Protein AF-A0A6P5YQN0-F1 (afdb_monomer_lite)

InterPro domains:
  IPR003892 Ubiquitin system component CUE [PS51140] (1-36)

pLDDT: mean 75.83, std 23.46, range [29.95, 98.62]

Sequence (225 aa):
MLQMFPSFDPELITTTLRNHNNKIEDLRESLNALSSDLEERNKPPHSFDYARTGNCTDIPVHGTATCSQMSEQNVEDVDNIKQKFDNGTTVDSPKWVDLFVHEMMSATNINDARGRAARILEAFEGSITANKRVAEEMEYASLKEHLQSLLDKNQILRKAVAIQHERNLEQEGKEREVQHLKLTLSQYLEQVRTLEVFIFLFYILFFITVFLVWNLSVSDSHFGS

Foldseek 3Di:
DVVPDPPDDPVVVVVLVVPDDPDVVVSVVVVVVVVVVVVVVPDDDDDDDDDDDDDDDDDDDDDDDDDDDDDDDDPPDPVPLLVVLPPDLDPDVVNLVVVLVVLLVVAPDPVSNVVSNVSSVVSVVVSVVVSVVVVVVVVVVVVVVVVVVVVVVVVVVVVVVVVVVVVVVVVVVVVVVVVVVVVVVVVVVVVVVVVVVVVVVVVVVVVVVVVVVVVVVVVVVVVPD

Organism: Durio zibethinus (NCBI:txid66656)

Secondary structure (DSSP, 8-state):
-TTS-TTS-HHHHHHHHHH-SS-HHHHHHHHHHHHHHHHHHTPPS-------------------------------SSHHHHHHHHT-SS--HHHHHHHHHHHHHT-SSHHHHHHHHHHHHHHHHHHHHHHHHHHHHHHHHHHHHHHHHHHHHHHHHHHHHHHHHHHHHHHHHHHHHHHHHHHHHHHHHHHHHHHHHHHHHHHHHHHHHHHHHHHHHHHHHHH--

Structure (mmCIF, N/CA/C/O backbone):
data_AF-A0A6P5YQN0-F1
#
_entry.id   AF-A0A6P5YQN0-F1
#
loop_
_atom_site.group_PDB
_atom_site.id
_atom_site.type_symbol
_atom_site.label_atom_id
_atom_site.label_alt_id
_atom_site.label_comp_id
_atom_site.label_asym_id
_atom_site.label_entity_id
_atom_site.label_seq_id
_atom_site.pdbx_PDB_ins_code
_atom_site.Cartn_x
_atom_site.Cartn_y
_atom_site.Cartn_z
_atom_site.occupancy
_atom_site.B_iso_or_equiv
_atom_site.auth_seq_id
_atom_site.auth_comp_id
_atom_site.auth_asym_id
_atom_site.auth_atom_id
_atom_site.pdbx_PDB_model_num
ATOM 1 N N . MET A 1 1 ? -5.366 10.769 3.515 1.00 46.38 1 MET A N 1
ATOM 2 C CA . MET A 1 1 ? -4.164 10.941 4.366 1.00 46.38 1 MET A CA 1
ATOM 3 C C . MET A 1 1 ? -4.243 12.157 5.290 1.00 46.38 1 MET A C 1
ATOM 5 O O . MET A 1 1 ? -3.741 12.062 6.395 1.00 46.38 1 MET A O 1
ATOM 9 N N . LEU A 1 2 ? -4.939 13.242 4.925 1.00 43.31 2 LEU A N 1
ATOM 10 C CA . LEU A 1 2 ? -5.097 14.449 5.762 1.00 43.31 2 LEU A CA 1
ATOM 11 C C . LEU A 1 2 ? -6.101 14.349 6.935 1.00 43.31 2 LEU A C 1
ATOM 13 O O . LEU A 1 2 ? -6.299 15.323 7.643 1.00 43.31 2 LEU A O 1
ATOM 17 N N . GLN A 1 3 ? -6.728 13.191 7.167 1.00 47.09 3 GLN A N 1
ATOM 18 C CA . GLN A 1 3 ? -7.654 12.979 8.297 1.00 47.09 3 GLN A CA 1
ATOM 19 C C . GLN A 1 3 ? -7.005 12.312 9.519 1.00 47.09 3 GLN A C 1
ATOM 21 O O . GLN A 1 3 ? -7.668 12.124 10.530 1.00 47.09 3 GLN A O 1
ATOM 26 N N . MET A 1 4 ? -5.727 11.933 9.438 1.00 50.56 4 MET A N 1
ATOM 27 C CA . MET A 1 4 ? -5.062 11.175 10.505 1.00 50.56 4 MET A CA 1
ATOM 28 C C . MET A 1 4 ? -4.397 12.075 11.562 1.00 50.56 4 MET A C 1
ATOM 30 O O . MET A 1 4 ? -4.067 11.589 12.637 1.00 50.56 4 MET A O 1
ATOM 34 N N . PHE A 1 5 ? -4.241 13.377 11.282 1.00 50.44 5 PHE A N 1
ATOM 35 C CA . PHE A 1 5 ? -3.554 14.338 12.154 1.00 50.44 5 PHE A CA 1
ATOM 36 C C . PHE A 1 5 ? -4.228 15.724 12.101 1.00 50.44 5 PHE A C 1
ATOM 38 O O . PHE A 1 5 ? -3.795 16.588 11.343 1.00 50.44 5 PHE A O 1
ATOM 45 N N . PRO A 1 6 ? -5.301 15.957 12.878 1.00 55.47 6 PRO A N 1
ATOM 46 C CA . PRO A 1 6 ? -6.050 17.220 12.856 1.00 55.47 6 PRO A CA 1
ATOM 47 C C . PRO A 1 6 ? -5.284 18.433 13.422 1.00 55.47 6 PRO A C 1
ATOM 49 O O . PRO A 1 6 ? -5.757 19.555 13.281 1.00 55.47 6 PRO A O 1
ATOM 52 N N . SER A 1 7 ? -4.118 18.233 14.048 1.00 50.91 7 SER A N 1
ATOM 53 C CA . SER A 1 7 ? -3.252 19.303 14.569 1.00 50.91 7 SER A CA 1
ATOM 54 C C . SER A 1 7 ? -2.243 19.847 13.554 1.00 50.91 7 SER A C 1
ATOM 56 O O . SER A 1 7 ? -1.582 20.845 13.834 1.00 50.91 7 SER A O 1
ATOM 58 N N . PHE A 1 8 ? -2.095 19.199 12.396 1.00 53.62 8 PHE A N 1
ATOM 59 C CA . PHE A 1 8 ? -1.131 19.608 11.382 1.00 53.62 8 PHE A CA 1
ATOM 60 C C . PHE A 1 8 ? -1.790 20.509 10.341 1.00 53.62 8 PHE A C 1
ATOM 62 O O . PHE A 1 8 ? -2.712 20.089 9.642 1.00 53.62 8 PHE A O 1
ATOM 69 N N . ASP A 1 9 ? -1.284 21.737 10.224 1.00 63.09 9 ASP A N 1
ATOM 70 C CA . ASP A 1 9 ? -1.707 22.684 9.197 1.00 63.09 9 ASP A CA 1
ATOM 71 C C . ASP A 1 9 ? -1.380 22.126 7.790 1.00 63.09 9 ASP A C 1
ATOM 73 O O . ASP A 1 9 ? -0.202 21.904 7.468 1.00 63.09 9 ASP A O 1
ATOM 77 N N . PRO A 1 10 ? -2.398 21.876 6.942 1.00 60.34 10 PRO A N 1
ATOM 78 C CA . PRO A 1 10 ? -2.216 21.329 5.602 1.00 60.34 10 PRO A CA 1
ATOM 79 C C . PRO A 1 10 ? -1.316 22.186 4.709 1.00 60.34 10 PRO A C 1
ATOM 81 O O . PRO A 1 10 ? -0.593 21.639 3.872 1.00 60.34 10 PRO A O 1
ATOM 84 N N . GLU A 1 11 ? -1.340 23.512 4.864 1.00 59.28 11 GLU A N 1
ATOM 85 C CA . GLU A 1 11 ? -0.558 24.402 4.004 1.00 59.28 11 GLU A CA 1
ATOM 86 C C . GLU A 1 11 ? 0.942 24.274 4.292 1.00 59.28 11 GLU A C 1
ATOM 88 O O . GLU A 1 11 ? 1.744 24.198 3.356 1.00 59.28 11 GLU A O 1
ATOM 93 N N . LEU A 1 12 ? 1.320 24.117 5.564 1.00 60.84 12 LEU A N 1
ATOM 94 C CA . LEU A 1 12 ? 2.714 24.053 6.010 1.00 60.84 12 LEU A CA 1
ATOM 95 C C . LEU A 1 12 ? 3.437 22.761 5.576 1.00 60.84 12 LEU A C 1
ATOM 97 O O . LEU A 1 12 ? 4.639 22.758 5.289 1.00 60.84 12 LEU A O 1
ATOM 101 N N . ILE A 1 13 ? 2.702 21.652 5.459 1.00 64.19 13 ILE A N 1
ATOM 102 C CA . ILE A 1 13 ? 3.247 20.389 4.936 1.00 64.19 13 ILE A CA 1
ATOM 103 C C . ILE A 1 13 ? 3.571 20.539 3.446 1.00 64.19 13 ILE A C 1
ATOM 105 O O . ILE A 1 13 ? 4.620 20.093 2.975 1.00 64.19 13 ILE A O 1
ATOM 109 N N . THR A 1 14 ? 2.689 21.197 2.691 1.00 61.25 14 THR A N 1
ATOM 110 C CA . THR A 1 14 ? 2.875 21.352 1.243 1.00 61.25 14 THR A CA 1
ATOM 111 C C . THR A 1 14 ? 3.977 22.348 0.886 1.00 61.25 14 THR A C 1
ATOM 113 O O . THR A 1 14 ? 4.645 22.161 -0.132 1.00 61.25 14 THR A O 1
ATOM 116 N N . THR A 1 15 ? 4.215 23.376 1.710 1.00 64.75 15 THR A N 1
ATOM 117 C CA . THR A 1 15 ? 5.326 24.326 1.519 1.00 64.75 15 THR A CA 1
ATOM 118 C C . THR A 1 15 ? 6.674 23.662 1.782 1.00 64.75 15 THR A C 1
ATOM 120 O O . THR A 1 15 ? 7.598 23.809 0.980 1.00 64.75 15 THR A O 1
ATOM 123 N N . THR A 1 16 ? 6.762 22.853 2.836 1.00 57.19 16 THR A N 1
ATOM 124 C CA . THR A 1 16 ? 7.972 22.094 3.172 1.00 57.19 16 THR A CA 1
ATOM 125 C C . THR A 1 16 ? 8.279 21.034 2.108 1.00 57.19 16 THR A C 1
ATOM 127 O O . THR A 1 16 ? 9.422 20.926 1.666 1.00 57.19 16 THR A O 1
ATOM 130 N N . LEU A 1 17 ? 7.260 20.332 1.596 1.00 60.69 17 LEU A N 1
ATOM 131 C CA . LEU A 1 17 ? 7.412 19.350 0.513 1.00 60.69 17 LEU A CA 1
ATOM 132 C C . LEU A 1 17 ? 7.864 19.987 -0.815 1.00 60.69 17 LEU A C 1
ATOM 134 O O . LEU A 1 17 ? 8.617 19.375 -1.566 1.00 60.69 17 LEU A O 1
ATOM 138 N N . ARG A 1 18 ? 7.419 21.216 -1.111 1.00 60.44 18 ARG A N 1
ATOM 139 C CA . ARG A 1 18 ? 7.748 21.929 -2.358 1.00 60.44 18 ARG A CA 1
ATOM 140 C C . ARG A 1 18 ? 9.162 22.514 -2.366 1.00 60.44 18 ARG A C 1
ATOM 142 O O . ARG A 1 18 ? 9.761 22.609 -3.432 1.00 60.44 18 ARG A O 1
ATOM 149 N N . ASN A 1 19 ? 9.684 22.920 -1.209 1.00 58.22 19 ASN A N 1
ATOM 150 C CA . ASN A 1 19 ? 11.004 23.554 -1.119 1.00 58.22 19 ASN A CA 1
ATOM 151 C C . ASN A 1 19 ? 12.170 22.555 -1.138 1.00 58.22 19 ASN A C 1
ATOM 153 O O . ASN A 1 19 ? 13.254 22.889 -1.616 1.00 58.22 19 ASN A O 1
ATOM 157 N N . HIS A 1 20 ? 11.971 21.329 -0.654 1.00 60.00 20 HIS A N 1
ATOM 158 C CA . HIS A 1 20 ? 13.058 20.360 -0.520 1.00 60.00 20 HIS A CA 1
ATOM 159 C C . HIS A 1 20 ? 13.084 19.408 -1.718 1.00 60.00 20 HIS A C 1
ATOM 161 O O . HIS A 1 20 ? 12.624 18.270 -1.656 1.00 60.00 20 HIS A O 1
ATOM 167 N N . ASN A 1 21 ? 13.655 19.887 -2.824 1.00 55.91 21 ASN A N 1
ATOM 168 C CA . ASN A 1 21 ? 13.995 19.069 -3.988 1.00 55.91 21 ASN A CA 1
ATOM 169 C C . ASN A 1 21 ? 15.021 17.977 -3.607 1.00 55.91 21 ASN A C 1
ATOM 171 O O . ASN A 1 21 ? 16.230 18.178 -3.706 1.00 55.91 21 ASN A O 1
ATOM 175 N N . ASN A 1 22 ? 14.525 16.798 -3.225 1.00 56.09 22 ASN A N 1
ATOM 176 C CA . ASN A 1 22 ? 15.254 15.524 -3.143 1.00 56.09 22 ASN A CA 1
ATOM 177 C C . ASN A 1 22 ? 16.315 15.362 -2.034 1.00 56.09 22 ASN A C 1
ATOM 179 O O . ASN A 1 22 ? 17.156 14.468 -2.130 1.00 56.09 22 ASN A O 1
ATOM 183 N N . LYS A 1 23 ? 16.261 16.135 -0.943 1.00 63.41 23 LYS A N 1
ATOM 184 C CA . LYS A 1 23 ? 17.061 15.864 0.268 1.00 63.41 23 LYS A CA 1
ATOM 185 C C . LYS A 1 23 ? 16.166 15.415 1.419 1.00 63.41 23 LYS A C 1
ATOM 187 O O . LYS A 1 23 ? 15.599 16.222 2.146 1.00 63.41 23 LYS A O 1
ATOM 192 N N . ILE A 1 24 ? 16.030 14.096 1.549 1.00 68.44 24 ILE A N 1
ATOM 193 C CA . ILE A 1 24 ? 15.174 13.440 2.550 1.00 68.44 24 ILE A CA 1
ATOM 194 C C . ILE A 1 24 ? 15.649 13.736 3.985 1.00 68.44 24 ILE A C 1
ATOM 196 O O . ILE A 1 24 ? 14.817 13.856 4.881 1.00 68.44 24 ILE A O 1
ATOM 200 N N . GLU A 1 25 ? 16.955 13.916 4.205 1.00 69.44 25 GLU A N 1
ATOM 201 C CA . GLU A 1 25 ? 17.492 14.229 5.539 1.00 69.44 25 GLU A CA 1
ATOM 202 C C . GLU A 1 25 ? 17.119 15.638 6.020 1.00 69.44 25 GLU A C 1
ATOM 204 O O . GLU A 1 25 ? 16.681 15.783 7.158 1.00 69.44 25 GLU A O 1
ATOM 209 N N . ASP A 1 26 ? 17.165 16.647 5.143 1.00 68.19 26 ASP A N 1
ATOM 210 C CA . ASP A 1 26 ? 16.780 18.025 5.490 1.00 68.19 26 ASP A CA 1
ATOM 211 C C . ASP A 1 26 ? 15.277 18.108 5.839 1.00 68.19 26 ASP A C 1
ATOM 213 O O . ASP A 1 26 ? 14.872 18.790 6.784 1.00 68.19 26 ASP A O 1
ATOM 217 N N . LEU A 1 27 ? 14.441 17.339 5.124 1.00 70.94 27 LEU A N 1
ATOM 218 C CA . LEU A 1 27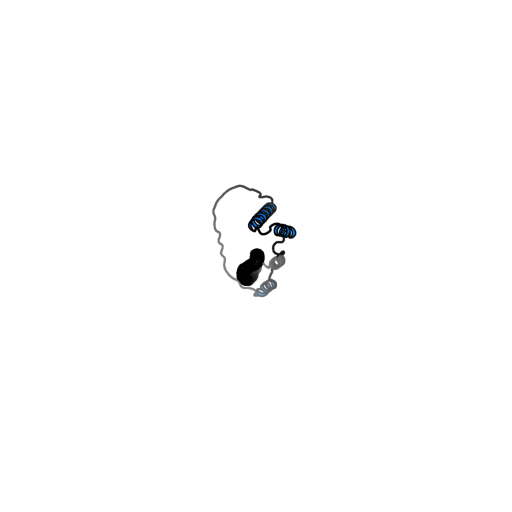 ? 13.016 17.181 5.438 1.00 70.94 27 LEU A CA 1
ATOM 219 C C . LEU A 1 27 ? 12.800 16.525 6.805 1.00 70.94 27 LEU A C 1
ATOM 221 O O . LEU A 1 27 ? 11.941 16.967 7.566 1.00 70.94 27 LEU A O 1
ATOM 225 N N . ARG A 1 28 ? 13.569 15.479 7.123 1.00 68.75 28 ARG A N 1
ATOM 226 C CA . ARG A 1 28 ? 13.468 14.755 8.396 1.00 68.75 28 ARG A CA 1
ATOM 227 C C . ARG A 1 28 ? 13.851 15.643 9.577 1.00 68.75 28 ARG A C 1
ATOM 229 O O . ARG A 1 28 ? 13.181 15.607 10.606 1.00 68.75 28 ARG A O 1
ATOM 236 N N . GLU A 1 29 ? 14.896 16.450 9.429 1.00 75.75 29 GLU A N 1
ATOM 237 C CA . GLU A 1 29 ? 15.358 17.364 10.474 1.00 75.75 29 GLU A CA 1
ATOM 238 C C . GLU A 1 29 ? 14.372 18.519 10.703 1.00 75.75 29 GLU A C 1
ATOM 240 O O . GLU A 1 29 ? 14.020 18.804 11.848 1.00 75.75 29 GLU A O 1
ATOM 245 N N . SER A 1 30 ? 13.818 19.099 9.633 1.00 69.94 30 SER A N 1
ATOM 246 C CA . SER A 1 30 ? 12.796 20.150 9.734 1.00 69.94 30 SER A CA 1
ATOM 247 C C . SER A 1 30 ? 11.499 19.653 10.391 1.00 69.94 30 SER A C 1
ATOM 249 O O . SER A 1 30 ? 10.936 20.337 11.247 1.00 69.94 30 SER A O 1
ATOM 251 N N . LEU A 1 31 ? 11.048 18.438 10.063 1.00 71.50 31 LEU A N 1
ATOM 252 C CA . LEU A 1 31 ? 9.825 17.855 10.628 1.00 71.50 31 LEU A CA 1
ATOM 253 C C . LEU A 1 31 ? 10.007 17.456 12.104 1.00 71.50 31 LEU A C 1
ATOM 255 O O . LEU A 1 31 ? 9.096 17.646 12.909 1.00 71.50 31 LEU A O 1
ATOM 259 N N . ASN A 1 32 ? 11.202 16.989 12.485 1.00 75.12 32 ASN A N 1
ATOM 260 C CA . ASN A 1 32 ? 11.558 16.758 13.888 1.00 75.12 32 ASN A CA 1
ATOM 261 C C . ASN A 1 32 ? 11.630 18.064 14.694 1.00 75.12 32 ASN A C 1
ATOM 263 O O . ASN A 1 32 ? 11.174 18.095 15.835 1.00 75.12 32 ASN A O 1
ATOM 267 N N . ALA A 1 33 ? 12.157 19.145 14.112 1.00 71.31 33 ALA A N 1
ATOM 268 C CA . ALA A 1 33 ? 12.167 20.457 14.760 1.00 71.31 33 ALA A CA 1
ATOM 269 C C . ALA A 1 33 ? 10.737 20.971 15.017 1.00 71.31 33 ALA A C 1
ATOM 271 O O . ALA A 1 33 ? 10.436 21.420 16.120 1.00 71.31 33 ALA A O 1
ATOM 272 N N . LEU A 1 34 ? 9.836 20.811 14.041 1.00 66.31 34 LEU A N 1
ATOM 273 C CA . LEU A 1 34 ? 8.409 21.138 14.176 1.00 66.31 34 LEU A CA 1
ATOM 274 C C . LEU A 1 34 ? 7.693 20.271 15.227 1.00 66.31 34 LEU A C 1
ATOM 276 O O . LEU A 1 34 ? 6.837 20.771 15.954 1.00 66.31 34 LEU A O 1
ATOM 280 N N . SER A 1 35 ? 8.046 18.986 15.337 1.00 68.88 35 SER A N 1
ATOM 281 C CA . SER A 1 35 ? 7.488 18.093 16.362 1.00 68.88 35 SER A CA 1
ATOM 282 C C . SER A 1 35 ? 7.905 18.502 17.776 1.00 68.88 35 SER A C 1
ATOM 284 O O . SER A 1 35 ? 7.091 18.425 18.693 1.00 68.88 35 SER A O 1
ATOM 286 N N . SER A 1 36 ? 9.149 18.949 17.955 1.00 62.75 36 SER A N 1
ATOM 287 C CA . SER A 1 36 ? 9.645 19.435 19.248 1.00 62.75 36 SER A CA 1
ATOM 288 C C . SER A 1 36 ? 8.971 20.746 19.674 1.00 62.75 36 SER A C 1
ATOM 290 O O . SER A 1 36 ? 8.642 20.909 20.845 1.00 62.75 36 SER A O 1
ATOM 292 N N . ASP A 1 37 ? 8.701 21.648 18.726 1.00 62.34 37 ASP A N 1
ATOM 293 C CA . ASP A 1 37 ? 8.023 22.932 18.978 1.00 62.34 37 ASP A CA 1
ATOM 294 C C . ASP A 1 37 ? 6.541 22.742 19.380 1.00 62.34 37 ASP A C 1
ATOM 296 O O . ASP A 1 37 ? 5.989 23.452 20.224 1.00 62.34 37 ASP A O 1
ATOM 300 N N . LEU A 1 38 ? 5.889 21.708 18.833 1.00 59.12 38 LEU A N 1
ATOM 301 C CA . LEU A 1 38 ? 4.527 21.312 19.205 1.00 59.12 38 LEU A CA 1
ATOM 302 C C . LEU A 1 38 ? 4.447 20.651 20.593 1.00 59.12 38 LEU A C 1
ATOM 304 O O . LEU A 1 38 ? 3.448 20.838 21.291 1.00 59.12 38 LEU A O 1
ATOM 308 N N . GLU A 1 39 ? 5.472 19.913 21.020 1.00 58.94 39 GLU A N 1
ATOM 309 C CA . GLU A 1 39 ? 5.566 19.356 22.382 1.00 58.94 39 GLU A CA 1
ATOM 310 C C . GLU A 1 39 ? 5.729 20.467 23.435 1.00 58.94 39 GLU A C 1
ATOM 312 O O . GLU A 1 39 ? 5.109 20.414 24.500 1.00 58.94 39 GLU A O 1
ATOM 317 N N . GLU A 1 40 ? 6.475 21.532 23.122 1.00 56.84 40 GLU A N 1
ATOM 318 C CA . GLU A 1 40 ? 6.661 22.671 24.033 1.00 56.84 40 GLU A CA 1
ATOM 319 C C . GLU A 1 40 ? 5.359 23.469 24.245 1.00 56.84 40 GLU A C 1
ATOM 321 O O . GLU A 1 40 ? 5.084 23.964 25.342 1.00 56.84 40 GLU A O 1
ATOM 326 N N . ARG A 1 41 ? 4.491 23.510 23.224 1.00 52.84 41 ARG A N 1
ATOM 327 C CA . ARG A 1 41 ? 3.189 24.194 23.265 1.00 52.84 41 ARG A CA 1
ATOM 328 C C . ARG A 1 41 ? 2.090 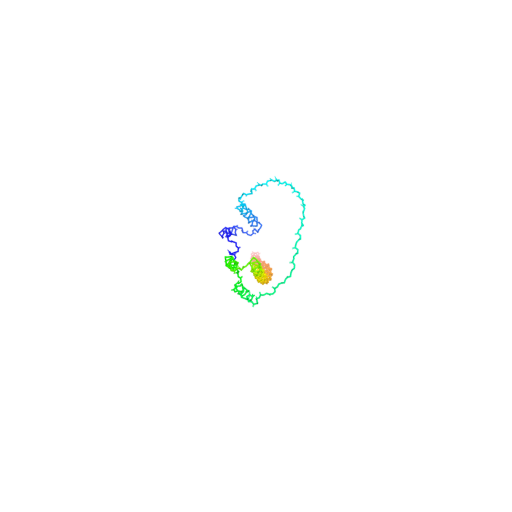23.417 24.004 1.00 52.84 41 ARG A C 1
ATOM 330 O O . ARG A 1 41 ? 1.079 24.015 24.367 1.00 52.84 41 ARG A O 1
ATOM 337 N N . ASN A 1 42 ? 2.281 22.117 24.250 1.00 48.31 42 ASN A N 1
ATOM 338 C CA . ASN A 1 42 ? 1.294 21.236 24.891 1.00 48.31 42 ASN A CA 1
ATOM 339 C C . ASN A 1 42 ? 1.597 20.913 26.366 1.00 48.31 42 ASN A C 1
ATOM 341 O O . ASN A 1 42 ? 0.954 20.038 26.951 1.00 48.31 42 ASN A O 1
ATOM 345 N N . LYS A 1 43 ? 2.533 21.624 27.012 1.00 50.09 43 LYS A N 1
ATOM 346 C CA . LYS A 1 43 ? 2.787 21.434 28.446 1.00 50.09 43 LYS A CA 1
ATOM 347 C C . LYS A 1 43 ? 1.564 21.874 29.278 1.00 50.09 43 LYS A C 1
ATOM 349 O O . LYS A 1 43 ? 1.165 23.037 29.185 1.00 50.09 43 LYS A O 1
ATOM 354 N N . PRO A 1 44 ? 0.981 21.008 30.133 1.00 44.97 44 PRO A N 1
ATOM 355 C CA . PRO A 1 44 ? -0.085 21.420 31.041 1.00 44.97 44 PRO A CA 1
ATOM 356 C C . PRO A 1 44 ? 0.451 22.457 32.043 1.00 44.97 44 PRO A C 1
ATOM 358 O O . PRO A 1 44 ? 1.579 22.300 32.529 1.00 44.97 44 PRO A O 1
ATOM 361 N N . PRO A 1 45 ? -0.323 23.493 32.409 1.00 43.22 45 PRO A N 1
ATOM 362 C CA . PRO A 1 45 ? 0.084 24.406 33.459 1.00 43.22 45 PRO A CA 1
ATOM 363 C C . PRO A 1 45 ? -0.016 23.714 34.823 1.00 43.22 45 PRO A C 1
ATOM 365 O O . PRO A 1 45 ? -1.034 23.114 35.155 1.00 43.22 45 PRO A O 1
ATOM 368 N N . HIS A 1 46 ? 1.013 23.930 35.643 1.00 38.84 46 HIS A N 1
ATOM 369 C CA . HIS A 1 46 ? 0.962 23.858 37.104 1.00 38.84 46 HIS A CA 1
ATOM 370 C C . HIS A 1 46 ? 1.032 22.459 37.753 1.00 38.84 46 HIS A C 1
ATOM 372 O O . HIS A 1 46 ? 0.055 21.915 38.261 1.00 38.84 46 HIS A O 1
ATOM 378 N N . SER A 1 47 ? 2.257 21.934 37.863 1.00 35.47 47 SER A N 1
ATOM 379 C CA . SER A 1 47 ? 2.620 20.999 38.937 1.00 35.47 47 SER A CA 1
ATOM 380 C C . SER A 1 47 ? 2.557 21.757 40.266 1.00 35.47 47 SER A C 1
ATOM 382 O O . SER A 1 47 ? 3.384 22.630 40.517 1.00 35.47 47 SER A O 1
ATOM 384 N N . PHE A 1 48 ? 1.537 21.492 41.082 1.00 34.88 48 PHE A N 1
ATOM 385 C CA . PHE A 1 48 ? 1.525 21.901 42.485 1.00 34.88 48 PHE A CA 1
ATOM 386 C C . PHE A 1 48 ? 2.346 20.889 43.286 1.00 34.88 48 PHE A C 1
ATOM 388 O O . PHE A 1 48 ? 1.957 19.731 43.432 1.00 34.88 48 PHE A O 1
ATOM 395 N N . ASP A 1 49 ? 3.485 21.347 43.795 1.00 34.38 49 ASP A N 1
ATOM 396 C CA . ASP A 1 49 ? 4.310 20.617 44.746 1.00 34.38 49 ASP A CA 1
ATOM 397 C C . ASP A 1 49 ? 3.601 20.532 46.105 1.00 34.38 49 ASP A C 1
ATOM 399 O O . ASP A 1 49 ? 3.211 21.549 46.682 1.00 34.38 49 ASP A O 1
ATOM 403 N N . TYR A 1 50 ? 3.511 19.330 46.676 1.00 35.91 50 TYR A N 1
ATOM 404 C CA . TYR A 1 50 ? 3.473 19.192 48.129 1.00 35.91 50 TYR A CA 1
ATOM 405 C C . TYR A 1 50 ? 4.462 18.123 48.576 1.00 35.91 50 TYR A C 1
ATOM 407 O O . TYR A 1 50 ? 4.302 16.927 48.333 1.00 35.91 50 TYR A O 1
ATOM 415 N N . ALA A 1 51 ? 5.513 18.587 49.242 1.00 34.75 51 ALA A N 1
ATOM 416 C CA . ALA A 1 51 ? 6.465 17.756 49.941 1.00 34.75 51 ALA A CA 1
ATOM 417 C C . ALA A 1 51 ? 5.905 17.317 51.307 1.00 34.75 51 ALA A C 1
ATOM 419 O O . ALA A 1 51 ? 5.419 18.134 52.077 1.00 34.75 51 ALA A O 1
ATOM 420 N N . ARG A 1 52 ? 6.131 16.036 51.626 1.00 36.81 52 ARG A N 1
ATOM 421 C CA . ARG A 1 52 ? 6.564 15.511 52.937 1.00 36.81 52 ARG A CA 1
ATOM 422 C C . ARG A 1 52 ? 5.698 15.792 54.181 1.00 36.81 52 ARG A C 1
ATOM 424 O O . ARG A 1 52 ? 5.773 16.855 54.781 1.00 36.81 52 ARG A O 1
ATOM 431 N N . THR A 1 53 ? 5.084 14.726 54.697 1.00 35.72 53 THR A N 1
ATOM 432 C CA . THR A 1 53 ? 4.922 14.321 56.123 1.00 35.72 53 THR A CA 1
ATOM 433 C C . THR A 1 53 ? 4.032 13.068 56.103 1.00 35.72 53 THR A C 1
ATOM 435 O O . THR A 1 53 ? 3.141 12.992 55.274 1.00 35.72 53 THR A O 1
ATOM 438 N N . GLY A 1 54 ? 4.165 11.996 56.873 1.00 29.95 54 GLY A N 1
ATOM 439 C CA . GLY A 1 54 ? 5.001 11.545 57.979 1.00 29.95 54 GLY A CA 1
ATOM 440 C C . GLY A 1 54 ? 4.339 10.233 58.453 1.00 29.95 54 GLY A C 1
ATOM 441 O O . GLY A 1 54 ? 3.115 10.148 58.476 1.00 29.95 54 GLY A O 1
ATOM 442 N N . ASN A 1 55 ? 5.120 9.193 58.745 1.00 31.69 55 ASN A N 1
ATOM 443 C CA . ASN A 1 55 ? 4.633 7.892 59.231 1.00 31.69 55 ASN A CA 1
ATOM 444 C C . ASN A 1 55 ? 3.828 8.005 60.542 1.00 31.69 55 ASN A C 1
ATOM 446 O O . ASN A 1 55 ? 4.214 8.807 61.389 1.00 31.69 55 ASN A O 1
ATOM 450 N N . CYS A 1 56 ? 2.860 7.098 60.772 1.00 30.86 56 CYS A N 1
ATOM 451 C CA . CYS A 1 56 ? 2.756 6.348 62.041 1.00 30.86 56 CYS A CA 1
ATOM 452 C C . CYS A 1 56 ? 1.758 5.156 62.011 1.00 30.86 56 CYS A C 1
ATOM 454 O O . CYS A 1 56 ? 0.571 5.343 61.765 1.00 30.86 56 CYS A O 1
ATOM 456 N N . THR A 1 57 ? 2.300 3.969 62.331 1.00 31.47 57 THR A N 1
ATOM 457 C CA . THR A 1 57 ? 1.820 2.897 63.250 1.00 31.47 57 THR A CA 1
ATOM 458 C C . THR A 1 57 ? 0.468 2.176 63.078 1.00 31.47 57 THR A C 1
ATOM 460 O O . THR A 1 57 ? -0.579 2.703 63.433 1.00 31.47 57 THR A O 1
ATOM 463 N N . ASP A 1 58 ? 0.551 0.907 62.652 1.00 31.84 58 ASP A N 1
ATOM 464 C CA . ASP A 1 58 ? 0.302 -0.345 63.411 1.00 31.84 58 ASP A CA 1
ATOM 465 C C . ASP A 1 58 ? -0.909 -0.540 64.375 1.00 31.84 58 ASP A C 1
ATOM 467 O O . ASP A 1 58 ? -0.975 0.074 65.437 1.00 31.84 58 ASP A O 1
ATOM 471 N N . ILE A 1 59 ? -1.660 -1.636 64.083 1.00 40.22 59 ILE A N 1
ATOM 472 C CA . ILE A 1 59 ? -2.106 -2.755 64.983 1.00 40.22 59 ILE A CA 1
ATOM 473 C C . ILE A 1 59 ? -3.527 -2.664 65.662 1.00 40.22 59 ILE A C 1
ATOM 475 O O . ILE A 1 59 ? -4.025 -1.564 65.860 1.00 40.22 59 ILE A O 1
ATOM 479 N N . PRO A 1 60 ? -4.262 -3.791 65.941 1.00 47.47 60 PRO A N 1
ATOM 480 C CA . PRO A 1 60 ? -5.341 -4.392 65.115 1.00 47.47 60 PRO A CA 1
ATOM 481 C C . PRO A 1 60 ? -6.552 -4.881 66.001 1.00 47.47 60 PRO A C 1
ATOM 483 O O . PRO A 1 60 ? -6.756 -4.335 67.077 1.00 47.47 60 PRO A O 1
ATOM 486 N N . VAL A 1 61 ? -7.241 -5.986 65.629 1.00 33.41 61 VAL A N 1
ATOM 487 C CA . VAL A 1 61 ? -8.112 -6.897 66.454 1.00 33.41 61 VAL A CA 1
ATOM 488 C C . VAL A 1 61 ? -9.631 -6.645 66.337 1.00 33.41 61 VAL A C 1
ATOM 490 O O . VAL A 1 61 ? -10.144 -5.609 66.728 1.00 33.41 61 VAL A O 1
ATOM 493 N N . HIS A 1 62 ? -10.359 -7.485 65.587 1.00 32.81 62 HIS A N 1
ATOM 494 C CA . HIS A 1 62 ? -11.030 -8.759 65.952 1.00 32.81 62 HIS A CA 1
ATOM 495 C C . HIS A 1 62 ? -12.318 -8.579 66.776 1.00 32.81 62 HIS A C 1
ATOM 497 O O . HIS A 1 62 ? -12.295 -8.114 67.909 1.00 32.81 62 HIS A O 1
ATOM 503 N N . GLY A 1 63 ? -13.444 -9.028 66.215 1.00 34.31 63 GLY A N 1
ATOM 504 C CA . GLY A 1 63 ? -14.760 -8.965 66.852 1.00 34.31 63 GLY A CA 1
ATOM 505 C C . GLY A 1 63 ? -15.818 -9.718 66.054 1.00 34.31 63 GLY A C 1
ATOM 506 O O . GLY A 1 63 ? -16.726 -9.129 65.486 1.00 34.31 63 GLY A O 1
ATOM 507 N N . THR A 1 64 ? -15.647 -11.033 65.978 1.00 37.12 64 THR A N 1
ATOM 508 C CA . THR A 1 64 ? -16.622 -12.037 65.540 1.00 37.12 64 THR A CA 1
ATOM 509 C C . THR A 1 64 ? -17.936 -11.952 66.320 1.00 37.12 64 THR A C 1
ATOM 511 O O . THR A 1 64 ? -17.911 -11.990 67.549 1.00 37.12 64 THR A O 1
ATOM 514 N N . ALA A 1 65 ? -19.075 -11.977 65.624 1.00 31.22 65 ALA A N 1
ATOM 515 C CA . ALA A 1 65 ? -20.341 -12.443 66.187 1.00 31.22 65 ALA A CA 1
ATOM 516 C C . ALA A 1 65 ? -21.172 -13.156 65.111 1.00 31.22 65 ALA A C 1
ATOM 518 O O . ALA A 1 65 ? -21.884 -12.552 64.312 1.00 31.22 65 ALA A O 1
ATOM 519 N N . THR A 1 66 ? -21.030 -14.476 65.116 1.00 32.59 66 THR A N 1
ATOM 520 C CA . THR A 1 66 ? -21.960 -15.464 64.575 1.00 32.59 66 THR A CA 1
ATOM 521 C C . THR A 1 66 ? -23.320 -15.340 65.266 1.00 32.59 66 THR A C 1
ATOM 523 O O . THR A 1 66 ? -23.367 -15.329 66.493 1.00 32.59 66 THR A O 1
ATOM 526 N N . CYS A 1 67 ? -24.423 -15.371 64.514 1.00 31.55 67 CYS A N 1
ATOM 527 C CA . CYS A 1 67 ? -25.573 -16.175 64.927 1.00 31.55 67 CYS A CA 1
ATOM 528 C C . CYS A 1 67 ? -26.377 -16.649 63.713 1.00 31.55 67 CYS A C 1
ATOM 530 O O . CYS A 1 67 ? -26.786 -15.866 62.856 1.00 31.55 67 CYS A O 1
ATOM 532 N N . SER A 1 68 ? -26.527 -17.966 63.669 1.00 36.72 68 SER A N 1
ATOM 533 C CA . SER A 1 68 ? -27.185 -18.772 62.655 1.00 36.72 68 SER A CA 1
ATOM 534 C C . SER A 1 68 ? -28.709 -18.804 62.806 1.00 36.72 68 SER A C 1
ATOM 536 O O . SER A 1 68 ? -29.237 -18.700 63.906 1.00 36.72 68 SER A O 1
ATOM 538 N N . GLN A 1 69 ? -29.333 -19.146 61.673 1.00 38.47 69 GLN A N 1
ATOM 539 C CA . GLN A 1 69 ? -30.491 -20.036 61.503 1.00 38.47 69 GLN A CA 1
ATOM 540 C C . GLN A 1 69 ? -31.932 -19.518 61.709 1.00 38.47 69 GLN A C 1
ATOM 542 O O . GLN A 1 69 ? -32.437 -19.385 62.814 1.00 38.47 69 GLN A O 1
ATOM 547 N N . MET A 1 70 ? -32.589 -19.431 60.541 1.00 34.97 70 MET A N 1
ATOM 548 C CA . MET A 1 70 ? -33.867 -20.051 60.150 1.00 34.97 70 MET A CA 1
ATOM 549 C C . MET A 1 70 ? -35.173 -19.515 60.752 1.00 34.97 70 MET A C 1
ATOM 551 O O . MET A 1 70 ? -35.503 -19.766 61.902 1.00 34.97 70 MET A O 1
ATOM 555 N N . SER A 1 71 ? -35.999 -18.927 59.884 1.00 34.16 71 SER A N 1
ATOM 556 C CA . SER A 1 71 ? -37.394 -19.352 59.740 1.00 34.16 71 SER A CA 1
ATOM 557 C C . SER A 1 71 ? -37.914 -18.912 58.374 1.00 34.16 71 SER A C 1
ATOM 559 O O . SER A 1 71 ? -37.877 -17.731 58.036 1.00 34.16 71 SER A O 1
ATOM 561 N N . GLU A 1 72 ? -38.376 -19.881 57.590 1.00 44.22 72 GLU A N 1
ATOM 562 C CA . GLU A 1 72 ? -39.142 -19.678 56.366 1.00 44.22 72 GLU A CA 1
ATOM 563 C C . GLU A 1 72 ? -40.469 -19.005 56.721 1.00 44.22 72 GLU A C 1
ATOM 565 O O . GLU A 1 72 ? -41.232 -19.556 57.514 1.00 44.22 72 GLU A O 1
ATOM 570 N N . GLN A 1 73 ? -40.773 -17.848 56.126 1.00 35.41 73 GLN A N 1
ATOM 571 C CA . GLN A 1 73 ? -42.164 -17.516 55.838 1.00 35.41 73 GLN A CA 1
ATOM 572 C C . GLN A 1 73 ? -42.300 -16.479 54.718 1.00 35.41 73 GLN A C 1
ATOM 574 O O . GLN A 1 73 ? -41.705 -15.406 54.769 1.00 35.41 73 GLN A O 1
ATOM 579 N N . ASN A 1 74 ? -43.177 -16.838 53.775 1.00 35.06 74 ASN A N 1
ATOM 580 C CA . ASN A 1 74 ? -43.709 -16.105 52.622 1.00 35.06 74 ASN A CA 1
ATOM 581 C C . ASN A 1 74 ? -42.856 -16.136 51.344 1.00 35.06 74 ASN A C 1
ATOM 583 O O . ASN A 1 74 ? -42.003 -15.294 51.086 1.00 35.06 74 ASN A O 1
ATOM 587 N N . VAL A 1 75 ? -43.176 -17.142 50.521 1.00 41.41 75 VAL A N 1
ATOM 588 C CA . VAL A 1 75 ? -42.736 -17.376 49.135 1.00 41.41 75 VAL A CA 1
ATOM 589 C C . VAL A 1 75 ? -43.501 -16.453 48.175 1.00 41.41 75 VAL A C 1
ATOM 591 O O . VAL A 1 75 ? -44.055 -16.879 47.169 1.00 41.41 75 VAL A O 1
ATOM 594 N N . GLU A 1 76 ? -43.552 -15.166 48.488 1.00 45.56 76 GLU A N 1
ATOM 595 C CA . GLU A 1 76 ? -43.972 -14.148 47.530 1.00 45.56 76 GLU A CA 1
ATOM 596 C C . GLU A 1 76 ? -42.766 -13.224 47.311 1.00 45.56 76 GLU A C 1
ATOM 598 O O . GLU A 1 76 ? -42.130 -12.779 48.265 1.00 45.56 76 GLU A O 1
ATOM 603 N N . ASP A 1 77 ? -42.428 -12.962 46.046 1.00 51.31 77 ASP A N 1
ATOM 604 C CA . ASP A 1 77 ? -41.523 -11.879 45.623 1.00 51.31 77 ASP A CA 1
ATOM 605 C C . ASP A 1 77 ? -39.991 -12.086 45.636 1.00 51.31 77 ASP A C 1
ATOM 607 O O . ASP A 1 77 ? -39.222 -11.152 45.878 1.00 51.31 77 ASP A O 1
ATOM 611 N N . VAL A 1 78 ? -39.491 -13.268 45.255 1.00 49.06 78 VAL A N 1
ATOM 612 C CA . VAL A 1 78 ? -38.093 -13.383 44.763 1.00 49.06 78 VAL A CA 1
ATOM 613 C C . VAL A 1 78 ? -38.002 -13.074 43.262 1.00 49.06 78 VAL A C 1
ATOM 615 O O . VAL A 1 78 ? -37.122 -12.322 42.845 1.00 49.06 78 VAL A O 1
ATOM 618 N N . ASP A 1 79 ? -38.948 -13.567 42.458 1.00 53.00 79 ASP A N 1
ATOM 619 C CA . ASP A 1 79 ? -38.941 -13.361 41.001 1.00 53.00 79 ASP A CA 1
ATOM 620 C C . ASP A 1 79 ? -39.289 -11.922 40.587 1.00 53.00 79 ASP A C 1
ATOM 622 O O . ASP A 1 79 ? -38.753 -11.409 39.610 1.00 53.00 79 ASP A O 1
ATOM 626 N N . ASN A 1 80 ? -40.123 -11.228 41.360 1.00 54.62 80 ASN A N 1
ATOM 627 C CA . ASN A 1 80 ? -40.645 -9.901 41.014 1.00 54.62 80 ASN A CA 1
ATOM 628 C C . ASN A 1 80 ? -39.587 -8.791 41.161 1.00 54.62 80 ASN A C 1
ATOM 630 O O . ASN A 1 80 ? -39.471 -7.904 40.316 1.00 54.62 80 ASN A O 1
ATOM 634 N N . ILE A 1 81 ? -38.736 -8.877 42.193 1.00 57.19 81 ILE A N 1
ATOM 635 C CA . ILE A 1 81 ? -37.620 -7.936 42.391 1.00 57.19 81 ILE A CA 1
ATOM 636 C C . ILE A 1 81 ? -36.530 -8.186 41.345 1.00 57.19 81 ILE A C 1
ATOM 638 O O . ILE A 1 81 ? -36.002 -7.237 40.771 1.00 57.19 81 ILE A O 1
ATOM 642 N N . LYS A 1 82 ? -36.239 -9.453 41.032 1.00 53.66 82 LYS A N 1
ATOM 643 C CA . LYS A 1 82 ? -35.249 -9.819 40.013 1.00 53.66 82 LYS A CA 1
ATOM 644 C C . LYS A 1 82 ? -35.672 -9.342 38.618 1.00 53.66 82 LYS A C 1
ATOM 646 O O . LYS A 1 82 ? -34.887 -8.710 37.918 1.00 53.66 82 LYS A O 1
ATOM 651 N N . GLN A 1 83 ? -36.950 -9.512 38.276 1.00 55.62 83 GLN A N 1
ATOM 652 C CA . GLN A 1 83 ? -37.543 -9.028 37.027 1.00 55.62 83 GLN A CA 1
ATOM 653 C C . GLN A 1 83 ? -37.561 -7.491 36.923 1.00 55.62 83 GLN A C 1
ATOM 655 O O . GLN A 1 83 ? -37.467 -6.937 35.829 1.00 55.62 83 GLN A O 1
ATOM 660 N N . LYS A 1 84 ? -37.627 -6.774 38.052 1.00 54.97 84 LYS A N 1
ATOM 661 C CA . LYS A 1 84 ? -37.556 -5.304 38.089 1.00 54.97 84 LYS A CA 1
ATOM 662 C C . LYS A 1 84 ? -36.148 -4.761 37.801 1.00 54.97 84 LYS A C 1
ATOM 664 O O . LYS A 1 84 ? -36.029 -3.634 37.324 1.00 54.97 84 LYS A O 1
ATOM 669 N N . PHE A 1 85 ? -35.108 -5.560 38.049 1.00 53.66 85 PHE A N 1
ATOM 670 C CA . PHE A 1 85 ? -33.706 -5.239 37.751 1.00 53.66 85 PHE A CA 1
ATOM 671 C C . PHE A 1 85 ? -33.220 -5.774 36.391 1.00 53.66 85 PHE A C 1
ATOM 673 O O . PHE A 1 85 ? -32.311 -5.186 35.812 1.00 53.66 85 PHE A O 1
ATOM 680 N N . ASP A 1 86 ? -33.847 -6.822 35.847 1.00 47.94 86 ASP A N 1
ATOM 681 C CA . ASP A 1 86 ? -33.452 -7.450 34.571 1.00 47.94 86 ASP A CA 1
ATOM 682 C C . ASP A 1 86 ? -33.894 -6.680 33.308 1.00 47.94 86 ASP A C 1
ATOM 684 O O . ASP A 1 86 ? -33.432 -6.969 32.205 1.00 47.94 86 ASP A O 1
ATOM 688 N N . ASN A 1 87 ? -34.748 -5.658 33.432 1.00 45.09 87 ASN A N 1
ATOM 689 C CA . ASN A 1 87 ? -35.353 -4.991 32.269 1.00 45.09 87 ASN A CA 1
ATOM 690 C C . ASN A 1 87 ? -34.504 -3.870 31.637 1.00 45.09 87 ASN A C 1
ATOM 692 O O . ASN A 1 87 ? -34.979 -3.171 30.741 1.00 45.09 87 ASN A O 1
ATOM 696 N N . GLY A 1 88 ? -33.257 -3.670 32.062 1.00 46.59 88 GLY A N 1
ATOM 697 C CA . GLY A 1 88 ? -32.404 -2.654 31.455 1.00 46.59 88 GLY A CA 1
ATOM 698 C C . GLY A 1 88 ? -30.942 -2.826 31.821 1.00 46.59 88 GLY A C 1
ATOM 699 O O . GLY A 1 88 ? -30.557 -2.641 32.969 1.00 46.59 88 GLY A O 1
ATOM 700 N N . THR A 1 89 ? -30.120 -3.095 30.811 1.00 52.00 89 THR A N 1
ATOM 701 C CA . THR A 1 89 ? -28.651 -3.237 30.824 1.00 52.00 89 THR A CA 1
ATOM 702 C C . THR A 1 89 ? -27.867 -2.029 31.350 1.00 52.00 89 THR A C 1
ATOM 704 O O . THR A 1 89 ? -26.646 -2.007 31.286 1.00 52.00 89 THR A O 1
ATOM 707 N N . THR A 1 90 ? -28.531 -1.041 31.931 1.00 52.75 90 THR A N 1
ATOM 708 C CA . THR A 1 90 ? -27.919 0.020 32.721 1.00 52.75 90 THR A CA 1
ATOM 709 C C . THR A 1 90 ? -28.895 0.333 33.841 1.00 52.75 90 THR A C 1
ATOM 711 O O . THR A 1 90 ? -29.924 0.973 33.608 1.00 52.75 90 THR A O 1
ATOM 714 N N . VAL A 1 91 ? -28.617 -0.141 35.053 1.00 54.94 91 VAL A N 1
ATOM 715 C CA . VAL A 1 91 ? -29.370 0.309 36.221 1.00 54.94 91 VAL A CA 1
ATOM 716 C C . VAL A 1 91 ? -29.065 1.793 36.399 1.00 54.94 91 VAL A C 1
ATOM 718 O O . VAL A 1 91 ? -27.984 2.188 36.827 1.00 54.94 91 VAL A O 1
ATOM 721 N N . ASP A 1 92 ? -30.015 2.615 35.969 1.00 65.75 92 ASP A N 1
ATOM 722 C CA . ASP A 1 92 ? -29.951 4.066 36.045 1.00 65.75 92 ASP A CA 1
ATOM 723 C C . ASP A 1 92 ? -29.744 4.459 37.515 1.00 65.75 92 ASP A C 1
ATOM 725 O O . ASP A 1 92 ? -30.547 4.089 38.378 1.00 65.75 92 ASP A O 1
ATOM 729 N N . SER A 1 93 ? -28.653 5.173 37.803 1.00 64.38 93 SER A N 1
ATOM 730 C CA . SER A 1 93 ? -28.201 5.495 39.167 1.00 64.38 93 SER A CA 1
ATOM 731 C C . SER A 1 93 ? -29.304 6.068 40.084 1.00 64.38 93 SER A C 1
ATOM 733 O O . SER A 1 93 ? -29.340 5.698 41.254 1.00 64.38 93 SER A O 1
ATOM 735 N N . PRO A 1 94 ? -30.268 6.877 39.596 1.00 72.81 94 PRO A N 1
ATOM 736 C CA . PRO A 1 94 ? -31.381 7.335 40.434 1.00 72.81 94 PRO A CA 1
ATOM 737 C C . PRO A 1 94 ? -32.431 6.248 40.737 1.00 72.81 94 PRO A C 1
ATOM 739 O O . PRO A 1 94 ? -32.985 6.199 41.831 1.00 72.81 94 PRO A O 1
ATOM 742 N N . LYS A 1 95 ? -32.695 5.332 39.797 1.00 81.62 95 LYS A N 1
ATOM 743 C CA . LYS A 1 95 ? -33.854 4.422 39.850 1.00 81.62 95 LYS A CA 1
ATOM 744 C C . LYS A 1 95 ? -33.695 3.282 40.857 1.00 81.62 95 LYS A C 1
ATOM 746 O O . LYS A 1 95 ? -34.686 2.849 41.443 1.00 81.62 95 LYS A O 1
ATOM 751 N N . TRP A 1 96 ? -32.474 2.781 41.068 1.00 86.81 96 TRP A N 1
ATOM 752 C CA . TRP A 1 96 ? -32.244 1.731 42.072 1.00 86.81 96 TRP A CA 1
ATOM 753 C C . TRP A 1 96 ? -32.296 2.278 43.494 1.00 86.81 96 TRP A C 1
ATOM 755 O O . TRP A 1 96 ? -32.754 1.573 44.388 1.00 86.81 96 TRP A O 1
ATOM 765 N N . VAL A 1 97 ? -31.880 3.535 43.689 1.00 90.62 97 VAL A N 1
ATOM 766 C CA . VAL A 1 97 ? -31.974 4.229 44.978 1.00 90.62 97 VAL A CA 1
ATOM 767 C C . VAL A 1 97 ? -33.440 4.422 45.353 1.00 90.62 97 VAL A C 1
ATOM 769 O O . VAL A 1 97 ? -33.829 4.070 46.464 1.00 90.62 97 VAL A O 1
ATOM 772 N N . ASP A 1 98 ? -34.272 4.887 44.417 1.00 90.00 98 ASP A N 1
ATOM 773 C CA . ASP A 1 98 ? -35.714 5.044 44.643 1.00 90.00 98 ASP A CA 1
ATOM 774 C C . ASP A 1 98 ? -36.385 3.708 44.990 1.00 90.00 98 ASP A C 1
ATOM 776 O O . ASP A 1 98 ? -37.196 3.628 45.914 1.00 90.00 98 ASP A O 1
ATOM 780 N N . LEU A 1 99 ? -36.008 2.632 44.292 1.00 88.38 99 LEU A N 1
ATOM 781 C CA . LEU A 1 99 ? -36.497 1.282 44.565 1.00 88.38 99 LEU A CA 1
ATOM 782 C C . LEU A 1 99 ? -36.053 0.767 45.940 1.00 88.38 99 LEU A C 1
ATOM 784 O O . LEU A 1 99 ? -36.856 0.195 46.674 1.00 88.38 99 LEU A O 1
ATOM 788 N N . PHE A 1 100 ? -34.793 0.996 46.295 1.00 91.38 100 PHE A N 1
ATOM 789 C CA . PHE A 1 100 ? -34.221 0.611 47.579 1.00 91.38 100 PHE A CA 1
ATOM 790 C C . PHE A 1 100 ? -34.936 1.304 48.743 1.00 91.38 100 PHE A C 1
ATOM 792 O O . PHE A 1 100 ? -35.369 0.653 49.695 1.00 91.38 100 PHE A O 1
ATOM 799 N N . VAL A 1 101 ? -35.121 2.622 48.639 1.00 93.06 101 VAL A N 1
ATOM 800 C CA . VAL A 1 101 ? -35.808 3.428 49.654 1.00 93.06 101 VAL A CA 1
ATOM 801 C C . VAL A 1 101 ? -37.285 3.037 49.753 1.00 93.06 101 VAL A C 1
ATOM 803 O O . VAL A 1 101 ? -37.799 2.883 50.860 1.00 93.06 101 VAL A O 1
ATOM 806 N N . HIS A 1 102 ? -37.964 2.812 48.626 1.00 92.75 102 HIS A N 1
ATOM 807 C CA . HIS A 1 102 ? -39.363 2.378 48.597 1.00 92.75 102 HIS A CA 1
ATOM 808 C C . HIS A 1 102 ? -39.585 1.012 49.268 1.00 92.75 102 HIS A C 1
ATOM 810 O O . HIS A 1 102 ? -40.492 0.861 50.091 1.00 92.75 102 HIS A O 1
ATOM 816 N N . GLU A 1 103 ? -38.735 0.030 48.962 1.00 91.81 103 GLU A N 1
ATOM 817 C CA . GLU A 1 103 ? -38.805 -1.307 49.561 1.00 91.81 103 GLU A CA 1
ATOM 818 C C . GLU A 1 103 ? -38.512 -1.283 51.062 1.00 91.81 103 GLU A C 1
ATOM 820 O O . GLU A 1 103 ? -39.179 -1.962 51.841 1.00 91.81 103 GLU A O 1
ATOM 825 N N . MET A 1 104 ? -37.563 -0.455 51.503 1.00 92.94 104 MET A N 1
ATOM 826 C CA . MET A 1 104 ? -37.279 -0.292 52.927 1.00 92.94 104 MET A CA 1
ATOM 827 C C . MET A 1 104 ? -38.398 0.418 53.694 1.00 92.94 104 MET A C 1
ATOM 829 O O . MET A 1 104 ? -38.684 0.034 54.825 1.00 92.94 104 MET A O 1
ATOM 833 N N . MET A 1 105 ? -39.047 1.429 53.104 1.00 91.56 105 MET A N 1
ATOM 834 C CA . MET A 1 105 ? -40.200 2.100 53.728 1.00 91.56 105 MET A CA 1
ATOM 835 C C . MET A 1 105 ? -41.408 1.170 53.883 1.00 91.56 105 MET A C 1
ATOM 837 O O . MET A 1 105 ? -42.262 1.416 54.731 1.00 91.56 105 MET A O 1
ATOM 841 N N . SER A 1 106 ? -41.461 0.100 53.091 1.00 92.44 106 SER A N 1
ATOM 842 C CA . SER A 1 106 ? -42.510 -0.919 53.142 1.00 92.44 106 SER A CA 1
ATOM 843 C C . SER A 1 106 ? -42.202 -2.052 54.132 1.00 92.44 106 SER A C 1
ATOM 845 O O . SER A 1 106 ? -42.996 -2.982 54.262 1.00 92.44 106 SER A O 1
ATOM 847 N N . ALA A 1 107 ? -41.058 -2.002 54.826 1.00 95.56 107 ALA A N 1
ATOM 848 C CA . ALA A 1 107 ? -40.629 -3.069 55.717 1.00 95.56 107 ALA A CA 1
ATOM 849 C C . ALA A 1 107 ? -41.402 -3.081 57.042 1.00 95.56 107 ALA A C 1
ATOM 851 O O . ALA A 1 107 ? -41.558 -2.060 57.715 1.00 95.56 107 ALA A O 1
ATOM 852 N N . THR A 1 108 ? -41.820 -4.270 57.474 1.00 92.19 108 THR A N 1
ATOM 853 C CA . THR A 1 108 ? -42.646 -4.431 58.684 1.00 92.19 108 THR A CA 1
ATOM 854 C C . THR A 1 108 ? -41.816 -4.442 59.972 1.00 92.19 108 THR A C 1
ATOM 856 O O . THR A 1 108 ? -42.334 -4.202 61.061 1.00 92.19 108 THR A O 1
ATOM 859 N N . ASN A 1 109 ? -40.522 -4.764 59.876 1.00 93.00 109 ASN A N 1
ATOM 860 C CA . ASN A 1 109 ? -39.572 -4.760 60.988 1.00 93.00 109 ASN A CA 1
ATOM 861 C C . ASN A 1 109 ? -38.121 -4.657 60.475 1.00 93.00 109 ASN A C 1
ATOM 863 O O . ASN A 1 109 ? -37.855 -4.759 59.279 1.00 93.00 109 ASN A O 1
ATOM 867 N N . ILE A 1 110 ? -37.168 -4.489 61.395 1.00 93.50 110 ILE A N 1
ATOM 868 C CA . ILE A 1 110 ? -35.741 -4.310 61.069 1.00 93.50 110 ILE A CA 1
ATOM 869 C C . ILE A 1 110 ? -35.144 -5.531 60.346 1.00 93.50 110 ILE A C 1
ATOM 871 O O . ILE A 1 110 ? -34.297 -5.367 59.469 1.00 93.50 110 ILE A O 1
ATOM 875 N N . ASN A 1 111 ? -35.581 -6.750 60.674 1.00 93.50 111 ASN A N 1
ATOM 876 C CA . ASN A 1 111 ? -35.080 -7.961 60.019 1.00 93.50 111 ASN A CA 1
ATOM 877 C C . ASN A 1 111 ? -35.595 -8.070 58.575 1.00 93.50 111 ASN A C 1
ATOM 879 O O . ASN A 1 111 ? -34.824 -8.415 57.683 1.00 93.50 111 ASN A O 1
ATOM 883 N N . ASP A 1 112 ? -36.859 -7.709 58.336 1.00 92.06 112 ASP A N 1
ATOM 884 C CA . ASP A 1 112 ? -37.449 -7.619 56.995 1.00 92.06 112 ASP A CA 1
ATOM 885 C C . ASP A 1 112 ? -36.747 -6.543 56.151 1.00 92.06 112 ASP A C 1
ATOM 887 O O . ASP A 1 112 ? -36.306 -6.816 55.036 1.00 92.06 112 ASP A O 1
ATOM 891 N N . ALA A 1 113 ? -36.512 -5.354 56.720 1.00 94.81 113 ALA A N 1
ATOM 892 C CA . ALA A 1 113 ? -35.754 -4.288 56.060 1.00 94.81 113 ALA A CA 1
ATOM 893 C C . ALA A 1 113 ? -34.341 -4.751 55.664 1.00 94.81 113 ALA A C 1
ATOM 895 O O . ALA A 1 113 ? -33.882 -4.476 54.555 1.00 94.81 113 ALA A O 1
ATOM 896 N N . ARG A 1 114 ? -33.666 -5.508 56.539 1.00 94.12 114 ARG A N 1
ATOM 897 C CA . ARG A 1 114 ? -32.342 -6.085 56.264 1.00 94.12 114 ARG A CA 1
ATOM 898 C C . ARG A 1 114 ? -32.386 -7.106 55.125 1.00 94.12 114 ARG A C 1
ATOM 900 O O . ARG A 1 114 ? -31.513 -7.076 54.263 1.00 94.12 114 ARG A O 1
ATOM 907 N N . GLY A 1 115 ? -33.394 -7.980 55.103 1.00 93.94 115 GLY A N 1
ATOM 908 C CA . GLY A 1 115 ? -33.589 -8.961 54.033 1.00 93.94 115 GLY A CA 1
ATOM 909 C C . GLY A 1 115 ? -33.912 -8.316 52.682 1.00 93.94 115 GLY A C 1
ATOM 910 O O . GLY A 1 115 ? -33.388 -8.739 51.653 1.00 93.94 115 GLY A O 1
ATOM 911 N N . ARG A 1 116 ? -34.730 -7.257 52.669 1.00 92.69 116 ARG A N 1
ATOM 912 C CA . ARG A 1 116 ? -35.014 -6.455 51.464 1.00 92.69 116 ARG A CA 1
ATOM 913 C C . ARG A 1 116 ? -33.766 -5.736 50.957 1.00 92.69 116 ARG A C 1
ATOM 915 O O . ARG A 1 116 ? -33.439 -5.858 49.780 1.00 92.69 116 ARG A O 1
ATOM 922 N N . ALA A 1 117 ? -33.028 -5.066 51.844 1.00 94.06 117 ALA A N 1
ATOM 923 C CA . ALA A 1 117 ? -31.792 -4.373 51.490 1.00 94.06 117 ALA A CA 1
ATOM 924 C C . ALA A 1 117 ? -30.742 -5.326 50.898 1.00 94.06 117 ALA A C 1
ATOM 926 O O . ALA A 1 117 ? -30.144 -5.008 49.874 1.00 94.06 117 ALA A O 1
ATOM 927 N N . ALA A 1 118 ? -30.559 -6.510 51.496 1.00 93.25 118 ALA A N 1
ATOM 928 C CA . ALA A 1 118 ? -29.629 -7.518 50.993 1.00 93.25 118 ALA A CA 1
ATOM 929 C C . ALA A 1 118 ? -29.980 -7.969 49.565 1.00 93.25 118 ALA A C 1
ATOM 931 O O . ALA A 1 118 ? -29.113 -7.950 48.697 1.00 93.25 118 ALA A O 1
ATOM 932 N N . ARG A 1 119 ? -31.255 -8.286 49.295 1.00 91.00 119 ARG A N 1
ATOM 933 C CA . ARG A 1 119 ? -31.714 -8.719 47.961 1.00 91.00 119 ARG A CA 1
ATOM 934 C C . ARG A 1 119 ? -31.497 -7.657 46.883 1.00 91.00 119 ARG A C 1
ATOM 936 O O . ARG A 1 119 ? -31.072 -7.975 45.777 1.00 91.00 119 ARG A O 1
ATOM 943 N N . ILE A 1 120 ? -31.794 -6.397 47.197 1.00 91.44 120 ILE A N 1
ATOM 944 C CA . ILE A 1 120 ? -31.654 -5.292 46.240 1.00 91.44 120 ILE A CA 1
ATOM 945 C C . ILE A 1 120 ? -30.177 -5.016 45.940 1.00 91.44 120 ILE A C 1
ATOM 947 O O . ILE A 1 120 ? -29.819 -4.810 44.782 1.00 91.44 120 ILE A O 1
ATOM 951 N N . LEU A 1 121 ? -29.315 -5.045 46.960 1.00 92.69 121 LEU A N 1
ATOM 952 C CA . LEU A 1 121 ? -27.874 -4.851 46.781 1.00 92.69 121 LEU A CA 1
ATOM 953 C C . LEU A 1 121 ? -27.223 -6.011 46.018 1.00 92.69 121 LEU A C 1
ATOM 955 O O . LEU A 1 121 ? -26.371 -5.762 45.172 1.00 92.69 121 LEU A O 1
ATOM 959 N N . GLU A 1 122 ? -27.659 -7.250 46.249 1.00 92.38 122 GLU A N 1
ATOM 960 C CA . GLU A 1 122 ? -27.199 -8.421 45.492 1.00 92.38 122 GLU A CA 1
ATOM 961 C C . GLU A 1 122 ? -27.587 -8.323 44.006 1.00 92.38 122 GLU A C 1
ATOM 963 O O . GLU A 1 122 ? -26.754 -8.530 43.121 1.00 92.38 122 GLU A O 1
ATOM 968 N N . ALA A 1 123 ? -28.830 -7.925 43.706 1.00 88.31 123 ALA A N 1
ATOM 969 C CA . ALA A 1 123 ? -29.271 -7.685 42.331 1.00 88.31 123 ALA A CA 1
ATOM 970 C C . ALA A 1 123 ? -28.491 -6.538 41.659 1.00 88.31 123 ALA A C 1
ATOM 972 O O . ALA A 1 123 ? -28.129 -6.624 40.483 1.00 88.31 123 ALA A O 1
ATOM 973 N N . PHE A 1 124 ? -28.193 -5.475 42.410 1.00 88.75 124 PHE A N 1
ATOM 974 C CA . PHE A 1 124 ? -27.400 -4.344 41.937 1.00 88.75 124 PHE A CA 1
ATOM 975 C C . PHE A 1 124 ? -25.947 -4.733 41.626 1.00 88.75 124 PHE A C 1
ATOM 977 O O . PHE A 1 124 ? -25.441 -4.401 40.553 1.00 88.75 124 PHE A O 1
ATOM 984 N N . GLU A 1 125 ? -25.290 -5.484 42.512 1.00 90.56 125 GLU A N 1
ATOM 985 C CA . GLU A 1 125 ? -23.942 -6.020 42.283 1.00 90.56 125 GLU A CA 1
ATOM 986 C C . GLU A 1 125 ? -23.903 -6.936 41.050 1.00 90.56 125 GLU A C 1
ATOM 988 O O . GLU A 1 125 ? -22.996 -6.827 40.213 1.00 90.56 125 GLU A O 1
ATOM 993 N N . GLY A 1 126 ? -24.926 -7.784 40.889 1.00 89.69 126 GLY A N 1
ATOM 994 C CA . GLY A 1 126 ? -25.106 -8.616 39.701 1.00 89.69 126 GLY A CA 1
ATOM 995 C C . GLY A 1 126 ? -25.198 -7.788 38.416 1.00 89.69 126 GLY A C 1
ATOM 996 O O . GLY A 1 126 ? -24.518 -8.096 37.434 1.00 89.69 126 GLY A O 1
ATOM 997 N N . SER A 1 127 ? -25.966 -6.695 38.436 1.00 87.50 127 SER A N 1
ATOM 998 C CA . SER A 1 127 ? -26.100 -5.780 37.296 1.00 87.50 127 SER A CA 1
ATOM 999 C C . SER A 1 127 ? -24.793 -5.053 36.960 1.00 87.50 127 SER A C 1
ATOM 1001 O O . SER A 1 127 ? -24.401 -5.019 35.792 1.00 87.50 127 SER A O 1
ATOM 1003 N N . ILE A 1 128 ? -24.065 -4.535 37.960 1.00 88.75 128 ILE A N 1
ATOM 1004 C CA . ILE A 1 128 ? -22.750 -3.904 37.746 1.00 88.75 128 ILE A CA 1
ATOM 1005 C C . ILE A 1 128 ? -21.781 -4.893 37.099 1.00 88.75 128 ILE A C 1
ATOM 1007 O O . ILE A 1 128 ? -21.114 -4.560 36.118 1.00 88.75 128 ILE A O 1
ATOM 1011 N N . THR A 1 129 ? -21.708 -6.111 37.634 1.00 89.38 129 THR A N 1
ATOM 1012 C CA . THR A 1 129 ? -20.781 -7.139 37.150 1.00 89.38 129 THR A CA 1
ATOM 1013 C C . THR A 1 129 ? -21.119 -7.561 35.721 1.00 89.38 129 THR A C 1
ATOM 1015 O O . THR A 1 129 ? -20.228 -7.673 34.877 1.00 89.38 129 THR A O 1
ATOM 1018 N N . ALA A 1 130 ? -22.408 -7.735 35.416 1.00 88.25 130 ALA A N 1
ATOM 1019 C CA . ALA A 1 130 ? -22.868 -8.038 34.067 1.00 88.25 130 ALA A CA 1
ATOM 1020 C C . ALA A 1 130 ? -22.547 -6.905 33.083 1.00 88.25 130 ALA A C 1
ATOM 1022 O O . ALA A 1 130 ? -22.033 -7.176 31.999 1.00 88.25 130 ALA A O 1
ATOM 1023 N N . ASN A 1 131 ? -22.793 -5.650 33.465 1.00 86.56 131 ASN A N 1
ATOM 1024 C CA . ASN A 1 131 ? -22.526 -4.494 32.614 1.00 86.56 131 ASN A CA 1
ATOM 1025 C C . ASN A 1 131 ? -21.024 -4.309 32.354 1.00 86.56 131 ASN A C 1
ATOM 1027 O O . ASN A 1 131 ? -20.617 -4.068 31.221 1.00 86.56 131 ASN A O 1
ATOM 1031 N N . LYS A 1 132 ? -20.184 -4.506 33.380 1.00 89.12 132 LYS A N 1
ATOM 1032 C CA . LYS A 1 132 ? -18.724 -4.519 33.226 1.00 89.12 132 LYS A CA 1
ATOM 1033 C C . LYS A 1 132 ? -18.281 -5.576 32.214 1.00 89.12 132 LYS A C 1
ATOM 1035 O O . LYS A 1 132 ? -17.520 -5.258 31.309 1.00 89.12 132 LYS A O 1
ATOM 1040 N N . ARG A 1 133 ? -18.794 -6.805 32.326 1.00 90.75 133 ARG A N 1
ATOM 1041 C CA . ARG A 1 133 ? -18.479 -7.882 31.378 1.00 90.75 133 ARG A CA 1
ATOM 1042 C C . ARG A 1 133 ? -18.901 -7.530 29.950 1.00 90.75 133 ARG A C 1
ATOM 1044 O O . ARG A 1 133 ? -18.128 -7.736 29.027 1.00 90.75 133 ARG A O 1
ATOM 1051 N N . VAL A 1 134 ? -20.102 -6.980 29.765 1.00 91.50 134 VAL A N 1
ATOM 1052 C CA . VAL A 1 134 ? -20.591 -6.561 28.440 1.00 91.50 134 VAL A CA 1
ATOM 1053 C C . VAL A 1 134 ? -19.716 -5.451 27.852 1.00 91.50 134 VAL A C 1
ATOM 1055 O O . VAL A 1 134 ? -19.403 -5.492 26.664 1.00 91.50 134 VAL A O 1
ATOM 1058 N N . ALA A 1 135 ? -19.288 -4.485 28.669 1.00 90.44 135 ALA A N 1
ATOM 1059 C CA . ALA A 1 135 ? -18.370 -3.435 28.239 1.00 90.44 135 ALA A CA 1
ATOM 1060 C C . ALA A 1 135 ? -17.012 -4.014 27.808 1.00 90.44 135 ALA A C 1
ATOM 1062 O O . ALA A 1 135 ? -16.545 -3.712 26.714 1.00 90.44 135 ALA A O 1
ATOM 1063 N N . GLU A 1 136 ? -16.424 -4.906 28.610 1.00 92.75 136 GLU A N 1
ATOM 1064 C CA . GLU A 1 136 ? -15.164 -5.587 28.283 1.00 92.75 136 GLU A CA 1
ATOM 1065 C C . GLU A 1 136 ? -15.278 -6.438 27.005 1.00 92.75 136 GLU A C 1
ATOM 1067 O O . GLU A 1 136 ? -14.393 -6.403 26.150 1.00 92.75 136 GLU A O 1
ATOM 1072 N N . GLU A 1 137 ? -16.379 -7.176 26.830 1.00 93.75 137 GLU A N 1
ATOM 1073 C CA . GLU A 1 137 ? -16.650 -7.969 25.624 1.00 93.75 137 GLU A CA 1
ATOM 1074 C C . GLU A 1 137 ? -16.797 -7.078 24.379 1.00 93.75 137 GLU A C 1
ATOM 1076 O O . GLU A 1 137 ? -16.261 -7.405 23.316 1.00 93.75 137 GLU A O 1
ATOM 1081 N N . MET A 1 138 ? -17.480 -5.937 24.507 1.00 93.31 138 MET A N 1
ATOM 1082 C CA . MET A 1 138 ? -17.649 -4.966 23.425 1.00 93.31 138 MET A CA 1
ATOM 1083 C C . MET A 1 138 ? -16.320 -4.303 23.042 1.00 93.31 138 MET A C 1
ATOM 1085 O O . MET A 1 138 ? -16.007 -4.199 21.854 1.00 93.31 138 MET A O 1
ATOM 1089 N N . GLU A 1 139 ? -15.516 -3.893 24.024 1.00 94.44 139 GLU A N 1
ATOM 1090 C CA . GLU A 1 139 ? -14.180 -3.341 23.789 1.00 94.44 139 GLU A CA 1
ATOM 1091 C C . GLU A 1 139 ? -13.258 -4.370 23.132 1.00 94.44 139 GLU A C 1
ATOM 1093 O O . GLU A 1 139 ? -12.585 -4.057 22.148 1.00 94.44 139 GLU A O 1
ATOM 1098 N N . TYR A 1 140 ? -13.270 -5.617 23.612 1.00 95.69 140 TYR A N 1
ATOM 1099 C CA . TYR A 1 140 ? -12.498 -6.704 23.018 1.00 95.69 140 TYR A CA 1
ATOM 1100 C C . TYR A 1 140 ? -12.901 -6.963 21.561 1.00 95.69 140 TYR A C 1
ATOM 1102 O O . TYR A 1 140 ? -12.033 -7.104 20.694 1.00 95.69 140 TYR A O 1
ATOM 1110 N N . ALA A 1 141 ? -14.205 -6.998 21.268 1.00 96.06 141 ALA A N 1
ATOM 1111 C CA . ALA A 1 141 ? -14.712 -7.174 19.911 1.00 96.06 141 ALA A CA 1
ATOM 1112 C C . ALA A 1 141 ? -14.278 -6.023 18.988 1.00 96.06 141 ALA A C 1
ATOM 1114 O O . ALA A 1 141 ? -13.722 -6.275 17.918 1.00 96.06 141 ALA A O 1
ATOM 1115 N N . SER A 1 142 ? -14.442 -4.775 19.434 1.00 96.31 142 SER A N 1
ATOM 1116 C CA . SER A 1 142 ? -14.027 -3.577 18.692 1.00 96.31 142 SER A CA 1
ATOM 1117 C C . SER A 1 142 ? -12.518 -3.562 18.417 1.00 96.31 142 SER A C 1
ATOM 1119 O O . SER A 1 142 ? -12.073 -3.350 17.285 1.00 96.31 142 SER A O 1
ATOM 1121 N N . LEU A 1 143 ? -11.704 -3.874 19.430 1.00 97.69 143 LEU A N 1
ATOM 1122 C CA . LEU A 1 143 ? -10.251 -3.942 19.291 1.00 97.69 143 LEU A CA 1
ATOM 1123 C C . LEU A 1 143 ? -9.827 -5.037 18.305 1.00 97.69 143 LEU A C 1
ATOM 1125 O O . LEU A 1 143 ? -8.933 -4.825 17.481 1.00 97.69 143 LEU A O 1
ATOM 1129 N N . LYS A 1 144 ? -10.481 -6.200 18.361 1.00 98.06 144 LYS A N 1
ATOM 1130 C CA . LYS A 1 144 ? -10.235 -7.311 17.439 1.00 98.06 144 LYS A CA 1
ATOM 1131 C C . LYS A 1 144 ? -10.557 -6.927 15.994 1.00 98.06 144 LYS A C 1
ATOM 1133 O O . LYS A 1 144 ? -9.746 -7.203 15.110 1.00 98.06 144 LYS A O 1
ATOM 1138 N N . GLU A 1 145 ? -11.687 -6.267 15.750 1.00 98.00 145 GLU A N 1
ATOM 1139 C CA . GLU A 1 145 ? -12.042 -5.766 14.416 1.00 98.00 145 GLU A CA 1
ATOM 1140 C C . GLU A 1 145 ? -11.019 -4.747 13.901 1.00 98.00 145 GLU A C 1
ATOM 1142 O O . GLU A 1 145 ? -10.584 -4.823 12.747 1.00 98.00 145 GLU A O 1
ATOM 1147 N N . HIS A 1 146 ? -10.567 -3.830 14.762 1.00 97.44 146 HIS A N 1
ATOM 1148 C CA . HIS A 1 146 ? -9.552 -2.848 14.391 1.00 97.44 146 HIS A CA 1
ATOM 1149 C C . HIS A 1 146 ? -8.216 -3.507 14.018 1.00 97.44 146 HIS A C 1
ATOM 1151 O O . HIS A 1 146 ? -7.617 -3.163 12.994 1.00 97.44 146 HIS A O 1
ATOM 1157 N N . LEU A 1 147 ? -7.768 -4.489 14.808 1.00 98.12 147 LEU A N 1
ATOM 1158 C CA . LEU A 1 147 ? -6.556 -5.263 14.533 1.00 98.12 147 LEU A CA 1
ATOM 1159 C C . LEU A 1 147 ? -6.655 -5.982 13.181 1.00 98.12 147 LEU A C 1
ATOM 1161 O O . LEU A 1 147 ? -5.714 -5.949 12.387 1.00 98.12 147 LEU A O 1
ATOM 1165 N N . GLN A 1 148 ? -7.801 -6.601 12.904 1.00 98.31 148 GLN A N 1
ATOM 1166 C CA . GLN A 1 148 ? -8.033 -7.319 11.657 1.00 98.31 148 GLN A CA 1
ATOM 1167 C C . GLN A 1 148 ? -8.030 -6.364 10.453 1.00 98.31 148 GLN A C 1
ATOM 1169 O O . GLN A 1 148 ? -7.337 -6.618 9.469 1.00 98.31 148 GLN A O 1
ATOM 1174 N N . SER A 1 149 ? -8.674 -5.198 10.575 1.00 98.19 149 SER A N 1
ATOM 1175 C CA . SER A 1 149 ? -8.611 -4.141 9.557 1.00 98.19 149 SER A CA 1
ATOM 1176 C C . SER A 1 149 ? -7.178 -3.665 9.293 1.00 98.19 149 SER A C 1
ATOM 1178 O O . SER A 1 149 ? -6.796 -3.425 8.144 1.00 98.19 149 SER A O 1
ATOM 1180 N N . LEU A 1 150 ? -6.365 -3.515 10.344 1.00 98.38 150 LEU A N 1
ATOM 1181 C CA . LEU A 1 150 ? -4.971 -3.099 10.207 1.00 98.38 150 LEU A CA 1
ATOM 1182 C C . LEU A 1 150 ? -4.126 -4.172 9.511 1.00 98.38 150 LEU A C 1
ATOM 1184 O O . LEU A 1 150 ? -3.293 -3.839 8.664 1.00 98.38 150 LEU A O 1
ATOM 1188 N N . LEU A 1 151 ? -4.359 -5.447 9.826 1.00 98.31 151 LEU A N 1
ATOM 1189 C CA . LEU A 1 151 ? -3.681 -6.570 9.184 1.00 98.31 151 LEU A CA 1
ATOM 1190 C C . LEU A 1 151 ? -3.976 -6.613 7.679 1.00 98.31 151 LEU A C 1
ATOM 1192 O O . LEU A 1 151 ? -3.039 -6.705 6.879 1.00 98.31 151 LEU A O 1
ATOM 1196 N N . ASP A 1 152 ? -5.245 -6.458 7.299 1.00 98.44 152 ASP A N 1
ATOM 1197 C CA . ASP A 1 152 ? -5.678 -6.426 5.899 1.00 98.44 152 ASP A CA 1
ATOM 1198 C C . ASP A 1 152 ? -5.027 -5.259 5.146 1.00 98.44 152 ASP A C 1
ATOM 1200 O O . ASP A 1 152 ? -4.438 -5.436 4.075 1.00 98.44 152 ASP A O 1
ATOM 1204 N N . LYS A 1 153 ? -5.035 -4.060 5.743 1.00 98.12 153 LYS A N 1
ATOM 1205 C CA . LYS A 1 153 ? -4.358 -2.880 5.180 1.00 98.12 153 LYS A CA 1
ATOM 1206 C C . LYS A 1 153 ? -2.859 -3.112 5.014 1.00 98.12 153 LYS A C 1
ATOM 1208 O O . LYS A 1 153 ? -2.290 -2.741 3.988 1.00 98.12 153 LYS A O 1
ATOM 1213 N N . ASN A 1 154 ? -2.210 -3.749 5.986 1.00 98.19 154 ASN A N 1
ATOM 1214 C CA . ASN A 1 154 ? -0.785 -4.052 5.912 1.00 98.19 154 ASN A CA 1
ATOM 1215 C C . ASN A 1 154 ? -0.480 -5.090 4.817 1.00 98.19 154 ASN A C 1
ATOM 1217 O O . ASN A 1 154 ? 0.546 -5.006 4.142 1.00 98.19 154 ASN A O 1
ATOM 1221 N N . GLN A 1 155 ? -1.379 -6.049 4.584 1.00 98.56 155 GLN A N 1
ATOM 1222 C CA . GLN A 1 155 ? -1.263 -6.982 3.464 1.00 98.56 155 GLN A CA 1
ATOM 1223 C C . GLN A 1 155 ? -1.389 -6.267 2.111 1.00 98.56 155 GLN A C 1
ATOM 1225 O O . GLN A 1 155 ? -0.583 -6.522 1.214 1.00 98.56 155 GLN A O 1
ATOM 1230 N N . ILE A 1 156 ? -2.357 -5.356 1.964 1.00 98.44 156 ILE A N 1
ATOM 1231 C CA . ILE A 1 156 ? -2.514 -4.537 0.752 1.00 98.44 156 ILE A CA 1
ATOM 1232 C C . ILE A 1 156 ? -1.255 -3.699 0.515 1.00 98.44 156 ILE A C 1
ATOM 1234 O O . ILE A 1 156 ? -0.724 -3.696 -0.595 1.00 98.44 156 ILE A O 1
ATOM 1238 N N . LEU A 1 157 ? -0.733 -3.051 1.560 1.00 98.56 157 LEU A N 1
ATOM 1239 C CA . LEU A 1 157 ? 0.487 -2.254 1.471 1.00 98.56 157 LEU A CA 1
ATOM 1240 C C . LEU A 1 157 ? 1.687 -3.103 1.037 1.00 98.56 157 LEU A C 1
ATOM 1242 O O . LEU A 1 157 ? 2.410 -2.710 0.128 1.00 98.56 157 LEU A O 1
ATOM 1246 N N . ARG A 1 158 ? 1.871 -4.296 1.617 1.00 98.62 158 ARG A N 1
ATOM 1247 C CA . ARG A 1 158 ? 2.937 -5.225 1.207 1.00 98.62 158 ARG A CA 1
ATOM 1248 C C . ARG A 1 158 ? 2.839 -5.607 -0.269 1.00 98.62 158 ARG A C 1
ATOM 1250 O O . ARG A 1 158 ? 3.854 -5.593 -0.960 1.00 98.62 158 ARG A O 1
ATOM 1257 N N . LYS A 1 159 ? 1.631 -5.894 -0.768 1.00 98.50 159 LYS A N 1
ATOM 1258 C CA . LYS A 1 159 ? 1.405 -6.169 -2.198 1.00 98.50 159 LYS A CA 1
ATOM 1259 C C . LYS A 1 159 ? 1.752 -4.959 -3.067 1.00 98.50 159 LYS A C 1
ATOM 1261 O O . LYS A 1 159 ? 2.439 -5.116 -4.070 1.00 98.50 159 LYS A O 1
ATOM 1266 N N . ALA A 1 160 ? 1.323 -3.761 -2.671 1.00 98.44 160 ALA A N 1
ATOM 1267 C CA . ALA A 1 160 ? 1.621 -2.532 -3.401 1.00 98.44 160 ALA A CA 1
ATOM 1268 C C . ALA A 1 160 ? 3.131 -2.253 -3.467 1.00 98.44 160 ALA A C 1
ATOM 1270 O O . ALA A 1 160 ? 3.649 -1.932 -4.533 1.00 98.44 160 ALA A O 1
ATOM 1271 N N . VAL A 1 161 ? 3.847 -2.439 -2.354 1.00 98.62 161 VAL A N 1
ATOM 1272 C CA . VAL A 1 161 ? 5.307 -2.274 -2.289 1.00 98.62 161 VAL A CA 1
ATOM 1273 C C . VAL A 1 161 ? 6.022 -3.290 -3.179 1.00 98.62 161 VAL A C 1
ATOM 1275 O O . VAL A 1 161 ? 6.931 -2.907 -3.909 1.00 98.62 161 VAL A O 1
ATOM 1278 N N . ALA A 1 162 ? 5.598 -4.557 -3.174 1.00 98.50 162 ALA A N 1
ATOM 1279 C CA . ALA A 1 162 ? 6.182 -5.580 -4.042 1.00 98.50 162 ALA A CA 1
ATOM 1280 C C . ALA A 1 162 ? 6.014 -5.233 -5.532 1.00 98.50 162 ALA A C 1
ATOM 1282 O O . ALA A 1 162 ? 6.991 -5.258 -6.278 1.00 98.50 162 ALA A O 1
ATOM 1283 N N . ILE A 1 163 ? 4.809 -4.817 -5.943 1.00 98.38 163 ILE A N 1
ATOM 1284 C CA . ILE A 1 163 ? 4.533 -4.377 -7.321 1.00 98.38 163 ILE A CA 1
ATOM 1285 C C . ILE A 1 163 ? 5.385 -3.154 -7.680 1.00 98.38 163 ILE A C 1
ATOM 1287 O O . ILE A 1 163 ? 5.945 -3.079 -8.772 1.00 98.38 163 ILE A O 1
ATOM 1291 N N . GLN A 1 164 ? 5.501 -2.184 -6.771 1.00 98.31 164 GLN A N 1
ATOM 1292 C CA . GLN A 1 164 ? 6.307 -0.989 -7.010 1.00 98.31 164 GLN A CA 1
ATOM 1293 C C . GLN A 1 164 ? 7.793 -1.329 -7.169 1.00 98.31 164 GLN A C 1
ATOM 1295 O O . GLN A 1 164 ? 8.461 -0.751 -8.025 1.00 98.31 164 GLN A O 1
ATOM 1300 N N . HIS A 1 165 ? 8.302 -2.267 -6.371 1.00 98.50 165 HIS A N 1
ATOM 1301 C CA . HIS A 1 165 ? 9.683 -2.722 -6.463 1.00 98.50 165 HIS A CA 1
ATOM 1302 C C . HIS A 1 165 ? 9.963 -3.427 -7.797 1.00 98.50 165 HIS A C 1
ATOM 1304 O O . HIS A 1 165 ? 10.942 -3.099 -8.461 1.00 98.50 165 HIS A O 1
ATOM 1310 N N . GLU A 1 166 ? 9.075 -4.324 -8.232 1.00 98.12 166 GLU A N 1
ATOM 1311 C CA . GLU A 1 166 ? 9.187 -5.012 -9.524 1.00 98.12 166 GLU A CA 1
ATOM 1312 C C . GLU A 1 166 ? 9.184 -4.026 -10.702 1.00 98.12 166 GLU A C 1
ATOM 1314 O O . GLU A 1 166 ? 10.053 -4.086 -11.572 1.00 98.12 166 GLU A O 1
ATOM 1319 N N . ARG A 1 167 ? 8.268 -3.049 -10.691 1.00 97.81 167 ARG A N 1
ATOM 1320 C CA . ARG A 1 167 ? 8.218 -1.992 -11.715 1.00 97.81 167 ARG A CA 1
ATOM 1321 C C . ARG A 1 167 ? 9.488 -1.149 -11.745 1.00 97.81 167 ARG A C 1
ATOM 1323 O O . ARG A 1 167 ? 9.926 -0.750 -12.821 1.00 97.81 167 ARG A O 1
ATOM 1330 N N . ASN A 1 168 ? 10.063 -0.858 -10.580 1.00 97.62 168 ASN A N 1
ATOM 1331 C CA . ASN A 1 168 ? 11.310 -0.108 -10.497 1.00 97.62 168 ASN A CA 1
ATOM 1332 C C . ASN A 1 168 ? 12.482 -0.906 -11.088 1.00 97.62 168 ASN A C 1
ATOM 1334 O O . ASN A 1 168 ? 13.246 -0.366 -11.878 1.00 97.62 168 ASN A O 1
ATOM 1338 N N . LEU A 1 169 ? 12.573 -2.204 -10.785 1.00 98.19 169 LEU A N 1
ATOM 1339 C CA . LEU A 1 169 ? 13.584 -3.089 -11.373 1.00 98.19 169 LEU A CA 1
ATOM 1340 C C . LEU A 1 169 ? 13.465 -3.177 -12.902 1.00 98.19 169 LEU A C 1
ATOM 1342 O O . LEU A 1 169 ? 14.475 -3.126 -13.606 1.00 98.19 169 LEU A O 1
ATOM 1346 N N . GLU A 1 170 ? 12.242 -3.281 -13.432 1.00 97.50 170 GLU A N 1
ATOM 1347 C CA . GLU A 1 170 ? 12.005 -3.277 -14.881 1.00 97.50 170 GLU A CA 1
ATOM 1348 C C . GLU A 1 170 ? 12.448 -1.948 -15.517 1.00 97.50 170 GLU A C 1
ATOM 1350 O O . GLU A 1 170 ? 13.082 -1.934 -16.575 1.00 97.50 170 GLU A O 1
ATOM 1355 N N . GLN A 1 171 ? 12.153 -0.827 -14.855 1.00 97.62 171 GLN A N 1
ATOM 1356 C CA . GLN A 1 171 ? 12.546 0.504 -15.306 1.00 97.62 171 GLN A CA 1
ATOM 1357 C C . GLN A 1 171 ? 14.072 0.676 -15.320 1.00 97.62 171 GLN A C 1
ATOM 1359 O O . GLN A 1 171 ? 14.624 1.125 -16.323 1.00 97.62 171 GLN A O 1
ATOM 1364 N N . GLU A 1 172 ? 14.766 0.237 -14.270 1.00 97.88 172 GLU A N 1
ATOM 1365 C CA . GLU A 1 172 ? 16.233 0.221 -14.213 1.00 97.88 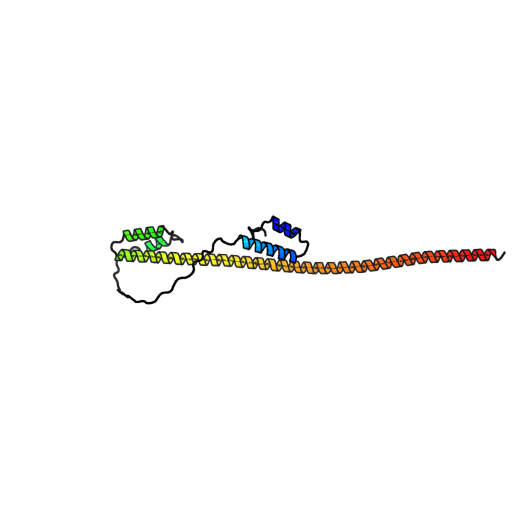172 GLU A CA 1
ATOM 1366 C C . GLU A 1 172 ? 16.851 -0.657 -15.317 1.00 97.88 172 GLU A C 1
ATOM 1368 O O . GLU A 1 172 ? 17.928 -0.355 -15.839 1.00 97.88 172 GLU A O 1
ATOM 1373 N N . GLY A 1 173 ? 16.190 -1.760 -15.686 1.00 97.69 173 GLY A N 1
ATOM 1374 C CA . GLY A 1 173 ? 16.579 -2.596 -16.825 1.00 97.69 173 GLY A CA 1
ATOM 1375 C C . GLY A 1 173 ? 16.486 -1.837 -18.149 1.00 97.69 173 GLY A C 1
ATOM 1376 O O . GLY A 1 173 ? 17.477 -1.731 -18.874 1.00 97.69 173 GLY A O 1
ATOM 1377 N N . LYS A 1 174 ? 15.326 -1.229 -18.420 1.00 97.88 174 LYS A N 1
ATOM 1378 C CA . LYS A 1 174 ? 15.093 -0.411 -19.622 1.00 97.88 174 LYS A CA 1
ATOM 1379 C C . LYS A 1 174 ? 16.061 0.763 -19.717 1.00 97.88 174 LYS A C 1
ATOM 1381 O O . LYS A 1 174 ? 16.550 1.072 -20.799 1.00 97.88 174 LYS A O 1
ATOM 1386 N N . GLU A 1 175 ? 16.375 1.412 -18.601 1.00 98.06 175 GLU A N 1
ATOM 1387 C CA . GLU A 1 175 ? 17.336 2.516 -18.571 1.00 98.06 175 GLU A CA 1
ATOM 1388 C C . GLU A 1 175 ? 18.745 2.066 -18.965 1.00 98.06 175 GLU A C 1
ATOM 1390 O O . GLU A 1 175 ? 19.398 2.740 -19.767 1.00 98.06 175 GLU A O 1
ATOM 1395 N N . ARG A 1 176 ? 19.193 0.900 -18.483 1.00 98.12 176 ARG A N 1
ATOM 1396 C CA . ARG A 1 176 ? 20.471 0.302 -18.898 1.00 98.12 176 ARG A CA 1
ATOM 1397 C C . ARG A 1 176 ? 20.485 -0.046 -20.385 1.00 98.12 176 ARG A C 1
ATOM 1399 O O . ARG A 1 176 ? 21.464 0.258 -21.065 1.00 98.12 176 ARG A O 1
ATOM 1406 N N . GLU A 1 177 ? 19.407 -0.625 -20.907 1.00 98.25 177 GLU A N 1
ATOM 1407 C CA . GLU A 1 177 ? 19.278 -0.917 -22.340 1.00 98.25 177 GLU A CA 1
ATOM 1408 C C . GLU A 1 177 ? 19.335 0.359 -23.185 1.00 98.25 177 GLU A C 1
ATOM 1410 O O . GLU A 1 177 ? 20.096 0.434 -24.149 1.00 98.25 177 GLU A O 1
ATOM 1415 N N . VAL A 1 178 ? 18.599 1.404 -22.796 1.00 98.56 178 VAL A N 1
ATOM 1416 C CA . VAL A 1 178 ? 18.622 2.703 -23.482 1.00 98.56 178 VAL A CA 1
ATOM 1417 C C . VAL A 1 178 ? 20.024 3.312 -23.467 1.00 98.56 178 VAL A C 1
ATOM 1419 O O . VAL A 1 178 ? 20.473 3.836 -24.489 1.00 98.56 178 VAL A O 1
ATOM 1422 N N . GLN A 1 179 ? 20.736 3.250 -22.339 1.00 98.31 179 GLN A N 1
ATOM 1423 C CA . GLN A 1 179 ? 22.123 3.716 -22.260 1.00 98.31 179 GLN A CA 1
ATOM 1424 C C . GLN A 1 179 ? 23.041 2.919 -23.192 1.00 98.31 179 GLN A C 1
ATOM 1426 O O . GLN A 1 179 ? 23.819 3.519 -23.935 1.00 98.31 179 GLN A O 1
ATOM 1431 N N . HIS A 1 180 ? 22.911 1.591 -23.214 1.00 98.31 180 HIS A N 1
ATOM 1432 C CA . HIS A 1 180 ? 23.664 0.734 -24.125 1.00 98.31 180 HIS A CA 1
ATOM 1433 C C . HIS A 1 180 ? 23.393 1.097 -25.594 1.00 98.31 180 HIS A C 1
ATOM 1435 O O . HIS A 1 180 ? 24.334 1.337 -26.348 1.00 98.31 180 HIS A O 1
ATOM 1441 N N . LEU A 1 181 ? 22.122 1.238 -25.992 1.00 98.50 181 LEU A N 1
ATOM 1442 C CA . LEU A 1 181 ? 21.749 1.633 -27.355 1.00 98.50 181 LEU A CA 1
ATOM 1443 C C . LEU A 1 181 ? 22.322 3.003 -27.738 1.00 98.50 181 LEU A C 1
ATOM 1445 O O . LEU A 1 181 ? 22.804 3.165 -28.858 1.00 98.50 181 LEU A O 1
ATOM 1449 N N . LYS A 1 182 ? 22.304 3.984 -26.825 1.00 98.25 182 LYS A N 1
ATOM 1450 C CA . LYS A 1 182 ? 22.917 5.302 -27.064 1.00 98.25 182 LYS A CA 1
ATOM 1451 C C . LYS A 1 182 ? 24.414 5.189 -27.344 1.00 98.25 182 LYS A C 1
ATOM 1453 O O . LYS A 1 182 ? 24.896 5.832 -28.275 1.00 98.25 182 LYS A O 1
ATOM 1458 N N . LEU A 1 183 ? 25.134 4.369 -26.576 1.00 98.31 183 LEU A N 1
ATOM 1459 C CA . LEU A 1 183 ? 26.561 4.129 -26.798 1.00 98.31 183 LEU A CA 1
ATOM 1460 C C . LEU A 1 183 ? 26.799 3.479 -28.165 1.00 98.31 183 LEU A C 1
ATOM 1462 O O . LEU A 1 183 ? 27.595 3.992 -28.950 1.00 98.31 183 LEU A O 1
ATOM 1466 N N . THR A 1 184 ? 26.060 2.420 -28.502 1.00 98.19 184 THR A N 1
ATOM 1467 C CA . THR A 1 184 ? 26.193 1.755 -29.807 1.00 98.19 184 THR A CA 1
ATOM 1468 C C . THR A 1 184 ? 25.868 2.700 -30.969 1.00 98.19 184 THR A C 1
ATOM 1470 O O . THR A 1 184 ? 26.599 2.743 -31.957 1.00 98.19 184 THR A O 1
ATOM 1473 N N . LEU A 1 185 ? 24.812 3.511 -30.855 1.00 98.38 185 LEU A N 1
ATOM 1474 C CA . LEU A 1 185 ? 24.466 4.511 -31.865 1.00 98.38 185 LEU A CA 1
ATOM 1475 C C . LEU A 1 185 ? 25.580 5.552 -32.029 1.00 98.38 185 LEU A C 1
ATOM 1477 O O . LEU A 1 185 ? 25.932 5.893 -33.156 1.00 98.38 185 LEU A O 1
ATOM 1481 N N . SER A 1 186 ? 26.156 6.033 -30.922 1.00 98.00 186 SER A N 1
ATOM 1482 C CA . SER A 1 186 ? 27.273 6.983 -30.970 1.00 98.00 186 SER A CA 1
ATOM 1483 C C . SER A 1 186 ? 28.492 6.399 -31.690 1.00 98.00 186 SER A C 1
ATOM 1485 O O . SER A 1 186 ? 29.110 7.085 -32.500 1.00 98.00 186 SER A O 1
ATOM 1487 N N . GLN A 1 187 ? 28.773 5.109 -31.486 1.00 98.31 187 GLN A N 1
ATOM 1488 C CA . GLN A 1 187 ? 29.842 4.402 -32.182 1.00 98.31 187 GLN A CA 1
ATOM 1489 C C . GLN A 1 187 ? 29.585 4.320 -33.694 1.00 98.31 187 GLN A C 1
ATOM 1491 O O . GLN A 1 187 ? 30.490 4.603 -34.478 1.00 98.31 187 GLN A O 1
ATOM 1496 N N . TYR A 1 188 ? 28.366 3.973 -34.121 1.00 98.06 188 TYR A N 1
ATOM 1497 C CA . TYR A 1 188 ? 28.022 3.937 -35.548 1.00 98.06 188 TYR A CA 1
ATOM 1498 C C . TYR A 1 188 ? 28.090 5.319 -36.202 1.00 98.06 188 TYR A C 1
ATOM 1500 O O . TYR A 1 188 ? 28.606 5.443 -37.310 1.00 98.06 188 TYR A O 1
ATOM 1508 N N . LEU A 1 189 ? 27.619 6.365 -35.518 1.00 98.12 189 LEU A 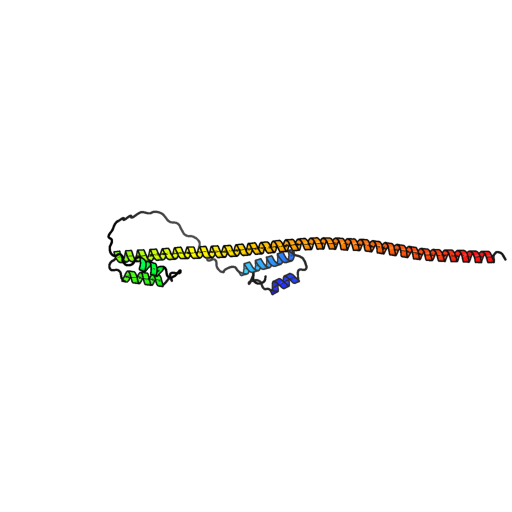N 1
ATOM 1509 C CA . LEU A 1 189 ? 27.727 7.738 -36.018 1.00 98.12 189 LEU A CA 1
ATOM 1510 C C . LEU A 1 189 ? 29.191 8.152 -36.229 1.00 98.12 189 LEU A C 1
ATOM 1512 O O . LEU A 1 189 ? 29.507 8.777 -37.240 1.00 98.12 189 LEU A O 1
ATOM 1516 N N . GLU A 1 190 ? 30.091 7.762 -35.326 1.00 97.88 190 GLU A N 1
ATOM 1517 C CA . GLU A 1 190 ? 31.521 8.055 -35.458 1.00 97.88 190 GLU A CA 1
ATOM 1518 C C . GLU A 1 190 ? 32.178 7.275 -36.609 1.00 97.88 190 GLU A C 1
ATOM 1520 O O . GLU A 1 190 ? 32.993 7.822 -37.358 1.00 97.88 190 GLU A O 1
ATOM 1525 N N . GLN A 1 191 ? 31.784 6.013 -36.815 1.00 97.62 191 GLN A N 1
ATOM 1526 C CA . GLN A 1 191 ? 32.231 5.223 -37.966 1.00 97.62 191 GLN A CA 1
ATOM 1527 C C . GLN A 1 191 ? 31.800 5.854 -39.293 1.00 97.62 191 GLN A C 1
ATOM 1529 O O . GLN A 1 191 ? 32.612 5.945 -40.212 1.00 97.62 191 GLN A O 1
ATOM 1534 N N . VAL A 1 192 ? 30.552 6.323 -39.386 1.00 97.56 192 VAL A N 1
ATOM 1535 C CA . VAL A 1 192 ? 30.042 7.006 -40.584 1.00 97.56 192 VAL A CA 1
ATOM 1536 C C . VAL A 1 192 ? 30.826 8.287 -40.845 1.00 97.56 192 VAL A C 1
ATOM 1538 O O . VAL A 1 192 ? 31.327 8.456 -41.952 1.00 97.56 192 VAL A O 1
ATOM 1541 N N . ARG A 1 193 ? 31.031 9.136 -39.828 1.00 97.88 193 ARG A N 1
ATOM 1542 C CA . ARG A 1 193 ? 31.855 10.351 -39.962 1.00 97.88 193 ARG A CA 1
ATOM 1543 C C . ARG A 1 193 ? 33.271 10.052 -40.435 1.00 97.88 193 ARG A C 1
ATOM 1545 O O . ARG A 1 193 ? 33.803 10.752 -41.291 1.00 97.88 193 ARG A O 1
ATOM 1552 N N . THR A 1 194 ? 33.882 9.005 -39.892 1.00 97.88 194 THR A N 1
ATOM 1553 C CA . THR A 1 194 ? 35.222 8.574 -40.297 1.00 97.88 194 THR A CA 1
ATOM 1554 C C . THR A 1 194 ? 35.238 8.177 -41.773 1.00 97.88 194 THR A C 1
ATOM 1556 O O . THR A 1 194 ? 36.105 8.620 -42.526 1.00 97.88 194 THR A O 1
ATOM 1559 N N . LEU A 1 195 ? 34.250 7.387 -42.208 1.00 97.44 195 LEU A N 1
ATOM 1560 C CA . LEU A 1 195 ? 34.098 6.994 -43.608 1.00 97.44 195 LEU A CA 1
ATOM 1561 C C . LEU A 1 195 ? 33.882 8.206 -44.519 1.00 97.44 195 LEU A C 1
ATOM 1563 O O . LEU A 1 195 ? 34.508 8.288 -45.571 1.00 97.44 195 LEU A O 1
ATOM 1567 N N . GLU A 1 196 ? 33.036 9.154 -44.111 1.00 97.44 196 GLU A N 1
ATOM 1568 C CA . GLU A 1 196 ? 32.791 10.399 -44.843 1.00 97.44 196 GLU A CA 1
ATOM 1569 C C . GLU A 1 196 ? 34.096 11.170 -45.056 1.00 97.44 196 GLU A C 1
ATOM 1571 O O . GLU A 1 196 ? 34.418 11.522 -46.190 1.00 97.44 196 GLU A O 1
ATOM 1576 N N . VAL A 1 197 ? 34.897 11.363 -44.003 1.00 97.56 197 VAL A N 1
ATOM 1577 C CA . VAL A 1 197 ? 36.207 12.025 -44.103 1.00 97.56 197 VAL A CA 1
ATOM 1578 C C . VAL A 1 197 ? 37.132 11.274 -45.061 1.00 97.56 197 VAL A C 1
ATOM 1580 O O . VAL A 1 197 ? 37.752 11.901 -45.919 1.00 97.56 197 VAL A O 1
ATOM 1583 N N . PHE A 1 198 ? 37.199 9.942 -44.976 1.00 97.88 198 PHE A N 1
ATOM 1584 C CA . PHE A 1 198 ? 38.002 9.146 -45.907 1.00 97.88 198 PHE A CA 1
ATOM 1585 C C . PHE A 1 198 ? 37.539 9.291 -47.358 1.00 97.88 198 PHE A C 1
ATOM 1587 O O . PHE A 1 198 ? 38.376 9.422 -48.249 1.00 97.88 198 PHE A O 1
ATOM 1594 N N . ILE A 1 199 ? 36.227 9.318 -47.599 1.00 97.50 199 ILE A N 1
ATOM 1595 C CA . ILE A 1 199 ? 35.655 9.533 -48.930 1.00 97.50 199 IL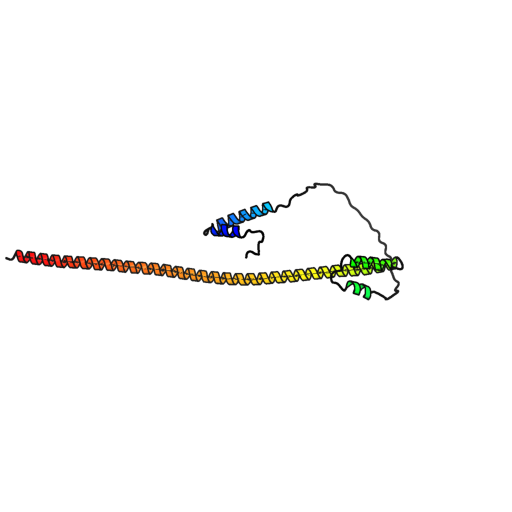E A CA 1
ATOM 1596 C C . ILE A 1 199 ? 36.043 10.923 -49.454 1.00 97.50 199 ILE A C 1
ATOM 1598 O O . ILE A 1 199 ? 36.534 11.030 -50.578 1.00 97.50 199 ILE A O 1
ATOM 1602 N N . PHE A 1 200 ? 35.895 11.982 -48.651 1.00 97.69 200 PHE A N 1
ATOM 1603 C CA . PHE A 1 200 ? 36.307 13.335 -49.042 1.00 97.69 200 PHE A CA 1
ATOM 1604 C C . PHE A 1 200 ? 37.808 13.417 -49.352 1.00 97.69 200 PHE A C 1
ATOM 1606 O O . PHE A 1 200 ? 38.191 13.982 -50.378 1.00 97.69 200 PHE A O 1
ATOM 1613 N N . LEU A 1 201 ? 38.661 12.819 -48.514 1.00 97.69 201 LEU A N 1
ATOM 1614 C CA . LEU A 1 201 ? 40.107 12.767 -48.747 1.00 97.69 201 LEU A CA 1
ATOM 1615 C C . LEU A 1 201 ? 40.451 12.012 -50.033 1.00 97.69 201 LEU A C 1
ATOM 1617 O O . LEU A 1 201 ? 41.294 12.472 -50.802 1.00 97.69 201 LEU A O 1
ATOM 1621 N N . PHE A 1 202 ? 39.779 10.890 -50.296 1.00 97.88 202 PHE A N 1
ATOM 1622 C CA . PHE A 1 202 ? 39.965 10.120 -51.522 1.00 97.88 202 PHE A CA 1
ATOM 1623 C C . PHE A 1 202 ? 39.620 10.945 -52.767 1.00 97.88 202 PHE A C 1
ATOM 1625 O O . PHE A 1 202 ? 40.414 10.981 -53.706 1.00 97.88 202 PHE A O 1
ATOM 1632 N N . TYR A 1 203 ? 38.490 11.663 -52.760 1.00 97.88 203 TYR A N 1
ATOM 1633 C CA . TYR A 1 203 ? 38.133 12.564 -53.859 1.00 97.88 203 TYR A CA 1
ATOM 1634 C C . TYR A 1 203 ? 39.199 13.642 -54.081 1.00 97.88 203 TYR A C 1
ATOM 1636 O O . TYR A 1 203 ? 39.619 13.854 -55.217 1.00 97.88 203 TYR A O 1
ATOM 1644 N N . ILE A 1 204 ? 39.679 14.292 -53.015 1.00 97.75 204 ILE A N 1
ATOM 1645 C CA . ILE A 1 204 ? 40.725 15.323 -53.114 1.00 97.75 204 ILE A CA 1
ATOM 1646 C C . ILE A 1 204 ? 42.011 14.745 -53.718 1.00 97.75 204 ILE A C 1
ATOM 1648 O O . ILE A 1 204 ? 42.550 15.322 -54.664 1.00 97.75 204 ILE A O 1
ATOM 1652 N N . LEU A 1 205 ? 42.488 13.598 -53.219 1.00 97.56 205 LEU A N 1
ATOM 1653 C CA . LEU A 1 205 ? 43.674 12.933 -53.767 1.00 97.56 205 LEU A CA 1
ATOM 1654 C C . LEU A 1 205 ? 43.490 12.579 -55.242 1.00 97.56 205 LEU A C 1
ATOM 1656 O O . LEU A 1 205 ? 44.384 12.840 -56.045 1.00 97.56 205 LEU A O 1
ATOM 1660 N N . PHE A 1 206 ? 42.332 12.032 -55.612 1.00 97.75 206 PHE A N 1
ATOM 1661 C CA . PHE A 1 206 ? 42.021 11.705 -56.997 1.00 97.75 206 PHE A CA 1
ATOM 1662 C C . PHE A 1 206 ? 42.130 12.942 -57.903 1.00 97.75 206 PHE A C 1
ATOM 1664 O O . PHE A 1 206 ? 42.869 12.914 -58.888 1.00 97.75 206 PHE A O 1
ATOM 1671 N N . PHE A 1 207 ? 41.497 14.061 -57.537 1.00 97.50 207 PHE A N 1
ATOM 1672 C CA . PHE A 1 207 ? 41.596 15.305 -58.308 1.00 97.50 207 PHE A CA 1
ATOM 1673 C C . PHE A 1 207 ? 43.036 15.820 -58.428 1.00 97.50 207 PHE A C 1
ATOM 1675 O O . PHE A 1 207 ? 43.448 16.213 -59.519 1.00 97.50 207 PHE A O 1
ATOM 1682 N N . ILE A 1 208 ? 43.819 15.776 -57.344 1.00 97.56 208 ILE A N 1
ATOM 1683 C CA . ILE A 1 208 ? 45.236 16.171 -57.368 1.00 97.56 208 ILE A CA 1
ATOM 1684 C C . ILE A 1 208 ? 46.028 15.283 -58.333 1.00 97.56 208 ILE A C 1
ATOM 1686 O O . ILE A 1 208 ? 46.793 15.798 -59.145 1.00 97.56 208 ILE A O 1
ATOM 1690 N N . THR A 1 209 ? 45.835 13.960 -58.288 1.00 97.38 209 THR A N 1
ATOM 1691 C CA . THR A 1 209 ? 46.553 13.035 -59.181 1.00 97.38 209 THR A CA 1
ATOM 1692 C C . THR A 1 209 ? 46.216 13.271 -60.651 1.00 97.38 209 THR A C 1
ATOM 1694 O O . THR A 1 209 ? 47.128 13.363 -61.470 1.00 97.38 209 THR A O 1
ATOM 1697 N N . VAL A 1 210 ? 44.935 13.456 -60.988 1.00 96.94 210 VAL A N 1
ATOM 1698 C CA . VAL A 1 210 ? 44.500 13.772 -62.357 1.00 96.94 210 VAL A CA 1
ATOM 1699 C C . VAL A 1 210 ? 45.101 15.099 -62.829 1.00 96.94 210 VAL A C 1
ATOM 1701 O O . VAL A 1 210 ? 45.608 15.178 -63.948 1.00 96.94 210 VAL A O 1
ATOM 1704 N N . PHE A 1 211 ? 45.105 16.125 -61.974 1.00 96.69 211 PHE A N 1
ATOM 1705 C CA . PHE A 1 211 ? 45.700 17.424 -62.289 1.00 96.69 211 PHE A CA 1
ATOM 1706 C C . PHE A 1 211 ? 47.213 17.333 -62.531 1.00 96.69 211 PHE A C 1
ATOM 1708 O O . PHE A 1 211 ? 47.710 17.901 -63.501 1.00 96.69 211 PHE A O 1
ATOM 1715 N N . LEU A 1 212 ? 47.945 16.599 -61.686 1.00 96.06 212 LEU A N 1
ATOM 1716 C CA . LEU A 1 212 ? 49.389 16.408 -61.842 1.00 96.06 212 LEU A CA 1
ATOM 1717 C C . LEU A 1 212 ? 49.730 15.664 -63.135 1.00 96.06 212 LEU A C 1
ATOM 1719 O O . LEU A 1 212 ? 50.629 16.096 -63.849 1.00 96.06 212 LEU A O 1
ATOM 1723 N N . VAL A 1 213 ? 49.000 14.593 -63.468 1.00 95.94 213 VAL A N 1
ATOM 1724 C CA . VAL A 1 213 ? 49.198 13.843 -64.721 1.00 95.94 213 VAL A CA 1
ATOM 1725 C C . VAL A 1 213 ? 48.934 14.729 -65.939 1.00 95.94 213 VAL A C 1
ATOM 1727 O O . VAL A 1 213 ? 49.733 14.738 -66.875 1.00 95.94 213 VAL A O 1
ATOM 1730 N N . TRP A 1 214 ? 47.852 15.513 -65.918 1.00 94.88 214 TRP A N 1
ATOM 1731 C CA . TRP A 1 214 ? 47.563 16.486 -66.973 1.00 94.88 214 TRP A CA 1
ATOM 1732 C C . TRP A 1 214 ? 48.693 17.512 -67.119 1.00 94.88 214 TRP A C 1
ATOM 1734 O O . TRP A 1 214 ? 49.158 17.768 -68.227 1.00 94.88 214 TRP A O 1
ATOM 1744 N N . ASN A 1 215 ? 49.154 18.086 -66.004 1.00 93.75 215 ASN A N 1
ATOM 1745 C CA . ASN A 1 215 ? 50.213 19.092 -66.000 1.00 93.75 215 ASN A CA 1
ATOM 1746 C C . ASN A 1 215 ? 51.531 18.534 -66.563 1.00 93.75 215 ASN A C 1
ATOM 1748 O O . ASN A 1 215 ? 52.132 19.168 -67.426 1.00 93.75 215 ASN A O 1
ATOM 1752 N N . LEU A 1 216 ? 51.913 17.317 -66.158 1.00 92.12 216 LEU A N 1
ATOM 1753 C CA . LEU A 1 216 ? 53.092 16.621 -66.681 1.00 92.12 216 LEU A CA 1
ATOM 1754 C C . LEU A 1 216 ? 52.987 16.390 -68.195 1.00 92.12 216 LEU A C 1
ATOM 1756 O O . LEU A 1 216 ? 53.912 16.714 -68.934 1.00 92.12 216 LEU A O 1
ATOM 1760 N N . SER A 1 217 ? 51.831 15.909 -68.665 1.00 91.12 217 SER A N 1
ATOM 1761 C CA . SER A 1 217 ? 51.592 15.666 -70.092 1.00 91.12 217 SER A CA 1
ATOM 1762 C C . SER A 1 217 ? 51.672 16.948 -70.929 1.00 91.12 217 SER A C 1
ATOM 1764 O O . SER A 1 217 ? 52.131 16.905 -72.070 1.00 91.12 217 SER A O 1
ATOM 1766 N N . VAL A 1 218 ? 51.234 18.087 -70.382 1.00 88.06 218 VAL A N 1
ATOM 1767 C CA . VAL A 1 218 ? 51.364 19.397 -71.038 1.00 88.06 218 VAL A CA 1
ATOM 1768 C C . VAL A 1 218 ? 52.825 19.857 -71.057 1.00 88.06 218 VAL A C 1
ATOM 1770 O O . VAL A 1 218 ? 53.297 20.325 -72.093 1.00 88.06 218 VAL A O 1
ATOM 1773 N N . SER A 1 219 ? 53.569 19.696 -69.959 1.00 83.31 219 SER A N 1
ATOM 1774 C CA . SER A 1 219 ? 54.998 20.030 -69.914 1.00 83.31 219 SER A CA 1
ATOM 1775 C C . SER A 1 219 ? 55.833 19.212 -70.905 1.00 83.31 219 SER A C 1
ATOM 1777 O O . SER A 1 219 ? 56.649 19.798 -71.616 1.00 83.31 219 SER A O 1
ATOM 1779 N N . ASP A 1 220 ? 55.585 17.904 -71.030 1.00 80.44 220 ASP A N 1
ATOM 1780 C CA . ASP A 1 220 ? 56.280 17.044 -72.001 1.00 80.44 220 ASP A CA 1
ATOM 1781 C C . ASP A 1 220 ? 55.978 17.452 -73.453 1.00 80.44 220 ASP A C 1
ATOM 1783 O O . ASP A 1 220 ? 56.873 17.473 -74.299 1.00 80.44 220 ASP A O 1
ATOM 1787 N N . SER A 1 221 ? 54.738 17.865 -73.747 1.00 75.00 221 SER A N 1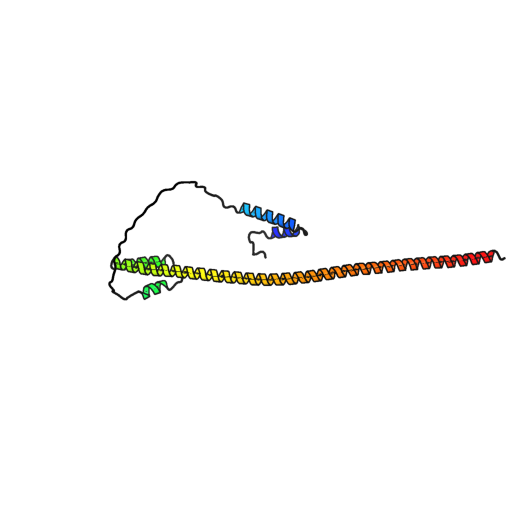
ATOM 1788 C CA . SER A 1 221 ? 54.365 18.350 -75.085 1.00 75.00 221 SER A CA 1
ATOM 1789 C C . SER A 1 221 ? 55.060 19.660 -75.490 1.00 75.00 221 SER A C 1
ATOM 1791 O O . SER A 1 221 ? 55.235 19.915 -76.679 1.00 75.00 221 SER A O 1
ATOM 1793 N N . HIS A 1 222 ? 55.506 20.470 -74.523 1.00 64.19 222 HIS A N 1
ATOM 1794 C CA . HIS A 1 222 ? 56.212 21.731 -74.769 1.00 64.19 222 HIS A CA 1
ATOM 1795 C C . HIS A 1 222 ? 57.731 21.569 -74.959 1.00 64.19 222 HIS A C 1
ATOM 1797 O O . HIS A 1 222 ? 58.358 22.471 -75.511 1.00 64.19 222 HIS A O 1
ATOM 1803 N N . PHE A 1 223 ? 58.325 20.455 -74.512 1.00 61.44 223 PHE A N 1
ATOM 1804 C CA . PHE A 1 223 ? 59.771 20.190 -74.615 1.00 61.44 223 PHE A CA 1
ATOM 1805 C C . PHE A 1 223 ? 60.155 19.353 -75.851 1.00 61.44 223 PHE A C 1
ATOM 1807 O O . PHE A 1 223 ? 61.335 19.246 -76.178 1.00 61.44 223 PHE A O 1
ATOM 1814 N N . GLY A 1 224 ? 59.172 18.748 -76.526 1.00 57.31 224 GLY A N 1
ATOM 1815 C CA . GLY A 1 224 ? 59.357 17.894 -77.707 1.00 57.31 224 GLY A CA 1
ATOM 1816 C C . GLY A 1 224 ? 59.162 18.576 -79.068 1.00 57.31 224 GLY A C 1
ATOM 1817 O O . GLY A 1 224 ? 59.067 17.860 -80.065 1.00 57.31 224 GLY A O 1
ATOM 1818 N N . SER A 1 225 ? 59.070 19.912 -79.123 1.00 50.06 225 SER A N 1
ATOM 1819 C CA . SER A 1 225 ? 58.947 20.690 -80.370 1.00 50.06 225 SER A CA 1
ATOM 1820 C C . SER A 1 225 ? 60.192 21.504 -80.693 1.00 50.06 225 SER A C 1
ATOM 1822 O O . SER A 1 225 ? 60.906 21.916 -79.756 1.00 50.06 225 SER A O 1
#

Radius of gyration: 49.35 Å; chains: 1; bounding box: 104×44×147 Å